Protein AF-A0AAU4EHF4-F1 (afdb_monomer_lite)

pLDDT: mean 73.02, std 19.71, range [31.75, 95.62]

Secondary structure (DSSP, 8-state):
-TTS-HHHHHHHHHHH-TTS-HHHHHHHH-TT-S-PPPHHHHHHHHHHHHTSTHHHHHHHHHHHHHHHHHHHT-------TT----TTSS------------TT-----------S-----S---SPPGGG--SHHHHHHHHHHHHHHT---HHHHHHHHHHH-GGG---HHHHHHHHHH------HHHHHHHHHHHHHHHHTS-TTSHHHHHHHHHHHHHHHHHHS--TT-----SSPPPHHHHHHHHHHHHHHHHHHHHTT----HHHHHHHHHHHHHHH-

Radius of gyration: 26.37 Å; chains: 1; bounding box: 75×40×63 Å

Sequence (283 aa):
MAALPVDEHMFQILSTLPEVSPQVIASACDPASPVLMDWSIYRAIAAACTGGEHGADRIRPAYLDAEATRLDGQAPAEPGPYSWPLAATLEQQPAAAGVMMSLADQPTIPRLKLPFPLVKNPATGAPDLARVHSKSDFARYLKSLVVDSGLTLRGIQDNTRALNPGAACCRSTLSDALRLGKIPTSEPIMTTLLMVLFAAIDNVEPDTDSVQHATRVAMRVWRSLRQPPTGAPVLAAGPAPEPILRRALGALAHAEQAAARAGNRDAPGLAHAQRILRDLLVG

Foldseek 3Di:
DQVFPQVVQVVQLCVQVVPDDPVNLVLCNDPPRPDQDDLSSVQSSQCSRVVHNVRSVVCVVVSVVVVVVDVVVDDDDDPDPPPDDPPPPPPDDDDDDDDDDDPPDDPDLDDPPDPDDDDPDPDQPQPPLVPQDALLNLLVNLLSLCVLLVADLVRLQVQLCSVPVVQRDDSVQNVCSNPVSNHDPDLSVLLSSQLSSLCSNVVHHSPDPVNNVSSVSSSVSVVCNPDDPPPPPPVPVDQDPPVVLVVVLVVLVVVVVVCVVVVNPPCPVSVVVNVVSVVSVVD

Structure (mmCIF, N/CA/C/O backbone):
data_AF-A0AAU4EHF4-F1
#
_entry.id   AF-A0AAU4EHF4-F1
#
loop_
_atom_site.group_PDB
_atom_site.id
_atom_site.type_symbol
_atom_site.label_atom_id
_atom_site.label_alt_id
_atom_site.label_comp_id
_atom_site.label_asym_id
_atom_site.label_entity_id
_atom_site.label_seq_id
_atom_site.pdbx_PDB_ins_code
_atom_site.Cartn_x
_atom_site.Cartn_y
_atom_site.Cartn_z
_atom_site.occupancy
_atom_site.B_iso_or_equiv
_atom_site.auth_seq_id
_atom_site.auth_comp_id
_atom_site.auth_asym_id
_atom_site.auth_atom_id
_atom_site.pdbx_PDB_model_num
ATOM 1 N N . MET A 1 1 ? -5.066 -6.722 -27.715 1.00 77.69 1 MET A N 1
ATOM 2 C CA . MET A 1 1 ? -6.081 -5.851 -27.080 1.00 77.69 1 MET A CA 1
ATOM 3 C C . MET A 1 1 ? -7.503 -6.379 -27.243 1.00 77.69 1 MET A C 1
ATOM 5 O O . MET A 1 1 ? -8.169 -6.502 -26.231 1.00 77.69 1 MET A O 1
ATOM 9 N N . ALA A 1 2 ? -7.939 -6.787 -28.442 1.00 73.25 2 ALA A N 1
ATOM 10 C CA . ALA A 1 2 ? -9.318 -7.228 -28.733 1.00 73.25 2 ALA A CA 1
ATOM 11 C C . ALA A 1 2 ? -9.925 -8.344 -27.844 1.00 73.25 2 ALA A C 1
ATOM 13 O O . ALA A 1 2 ? -11.136 -8.506 -27.819 1.00 73.25 2 ALA A O 1
ATOM 14 N N . ALA A 1 3 ? -9.109 -9.124 -27.129 1.00 79.44 3 ALA A N 1
ATOM 15 C CA . ALA A 1 3 ? -9.578 -10.183 -26.229 1.00 79.44 3 ALA A CA 1
ATOM 16 C C . ALA A 1 3 ? -9.843 -9.708 -24.784 1.00 79.44 3 ALA A C 1
ATOM 18 O O . ALA A 1 3 ? -10.216 -10.519 -23.939 1.00 79.44 3 ALA A O 1
ATOM 19 N N . LEU A 1 4 ? -9.584 -8.435 -24.470 1.00 82.69 4 LEU A N 1
ATOM 20 C CA . LEU A 1 4 ? -9.797 -7.882 -23.133 1.00 82.69 4 LEU A CA 1
ATOM 21 C C . LEU A 1 4 ? -11.258 -7.423 -22.961 1.00 82.69 4 LEU A C 1
ATOM 23 O O . LEU A 1 4 ? -11.803 -6.824 -23.889 1.00 82.69 4 LEU A O 1
ATOM 27 N N . PRO A 1 5 ? -11.883 -7.637 -21.787 1.00 85.44 5 PRO A N 1
ATOM 28 C CA . PRO A 1 5 ? -13.245 -7.181 -21.490 1.00 85.44 5 PRO A CA 1
ATOM 29 C C . PRO A 1 5 ? -13.284 -5.670 -21.183 1.00 85.44 5 PRO A C 1
ATOM 31 O O . PRO A 1 5 ? -13.604 -5.238 -20.078 1.00 85.44 5 PRO A O 1
ATOM 34 N N . VAL A 1 6 ? -12.919 -4.843 -22.163 1.00 84.69 6 VAL A N 1
ATOM 35 C CA . VAL A 1 6 ? -12.727 -3.390 -21.997 1.00 84.69 6 VAL A CA 1
ATOM 36 C C . VAL A 1 6 ? -14.013 -2.687 -21.553 1.00 84.69 6 VAL A C 1
ATOM 38 O O . VAL A 1 6 ? -13.961 -1.830 -20.673 1.00 84.69 6 VAL A O 1
ATOM 41 N N . ASP A 1 7 ? -15.167 -3.084 -22.095 1.00 86.25 7 ASP A N 1
ATOM 42 C CA . ASP A 1 7 ? -16.463 -2.480 -21.759 1.00 86.25 7 ASP A CA 1
ATOM 43 C C . ASP A 1 7 ? -16.860 -2.723 -20.295 1.00 86.25 7 ASP A C 1
ATOM 4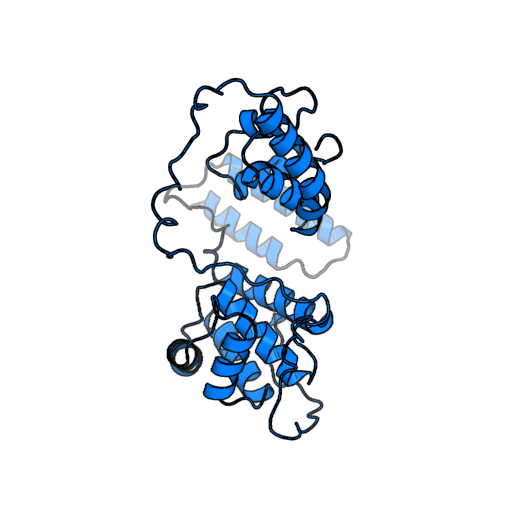5 O O . ASP A 1 7 ? -17.354 -1.817 -19.622 1.00 86.25 7 ASP A O 1
ATOM 49 N N . GLU A 1 8 ? -16.574 -3.916 -19.765 1.00 86.75 8 GLU A N 1
ATOM 50 C CA . GLU A 1 8 ? -16.859 -4.283 -18.369 1.00 86.75 8 GLU A CA 1
ATOM 51 C C . GLU A 1 8 ? -15.970 -3.513 -17.379 1.00 86.75 8 GLU A C 1
ATOM 53 O O . GLU A 1 8 ? -16.358 -3.270 -16.234 1.00 86.75 8 GLU A O 1
ATOM 58 N N . HIS A 1 9 ? -14.792 -3.076 -17.834 1.00 85.69 9 HIS A N 1
ATOM 59 C CA . HIS A 1 9 ? -13.788 -2.385 -17.025 1.00 85.69 9 HIS A CA 1
ATOM 60 C C . HIS A 1 9 ? -13.634 -0.895 -17.366 1.00 85.69 9 HIS A C 1
ATOM 62 O O . HIS A 1 9 ? -12.770 -0.227 -16.794 1.00 85.69 9 HIS A O 1
ATOM 68 N N . MET A 1 10 ? -14.493 -0.334 -18.224 1.00 85.94 10 MET A N 1
ATOM 69 C CA . MET A 1 10 ? -14.377 1.044 -18.722 1.00 85.94 10 MET A CA 1
ATOM 70 C C . MET A 1 10 ? -14.261 2.079 -17.593 1.00 85.94 10 MET A C 1
ATOM 72 O O . MET A 1 10 ? -13.434 2.987 -17.648 1.00 85.94 10 MET A O 1
ATOM 76 N N . PHE A 1 11 ? -15.032 1.908 -16.516 1.00 82.31 11 PHE A N 1
ATOM 77 C CA . PHE A 1 11 ? -14.968 2.784 -15.344 1.00 82.31 11 PHE A CA 1
ATOM 78 C C . PHE A 1 11 ? -13.605 2.731 -14.633 1.00 82.31 11 PHE A C 1
ATOM 80 O O . PHE A 1 11 ? -13.078 3.764 -14.224 1.00 82.31 11 PHE A O 1
ATOM 87 N N . GLN A 1 12 ? -13.008 1.543 -14.505 1.00 83.88 12 GLN A N 1
ATOM 88 C CA . GLN A 1 12 ? -11.679 1.388 -13.907 1.00 83.88 12 GLN A CA 1
ATOM 89 C C . GLN A 1 12 ? -10.599 1.992 -14.806 1.00 83.88 12 GLN A C 1
ATOM 91 O O . GLN A 1 12 ? -9.740 2.716 -14.305 1.00 83.88 12 GLN A O 1
ATOM 96 N N . ILE A 1 13 ? -10.691 1.783 -16.122 1.00 85.50 13 ILE A N 1
ATOM 97 C CA . ILE A 1 13 ? -9.763 2.361 -17.104 1.00 85.50 13 ILE A CA 1
ATOM 98 C C . ILE A 1 13 ? -9.793 3.894 -17.030 1.00 85.50 13 ILE A C 1
ATOM 100 O O . ILE A 1 13 ? -8.748 4.527 -16.866 1.00 85.50 13 ILE A O 1
ATOM 104 N N . LEU A 1 14 ? -10.986 4.497 -17.053 1.00 83.75 14 LEU A N 1
ATOM 105 C CA . LEU A 1 14 ? -11.157 5.949 -16.937 1.00 83.75 14 LEU A CA 1
ATOM 106 C C . LEU A 1 14 ? -10.705 6.487 -15.574 1.00 83.75 14 LEU A C 1
ATOM 108 O O . LEU A 1 14 ? -10.193 7.597 -15.494 1.00 83.75 14 LEU A O 1
ATOM 112 N N . SER A 1 15 ? -10.827 5.704 -14.498 1.00 79.56 15 SER A N 1
ATOM 113 C CA . SER A 1 15 ? -10.308 6.113 -13.185 1.00 79.56 15 SER A CA 1
ATOM 114 C C . SER A 1 15 ? -8.775 6.172 -13.137 1.00 79.56 15 SER A C 1
ATOM 116 O O . SER A 1 15 ? -8.215 6.980 -12.397 1.00 79.56 15 SER A O 1
ATOM 118 N N . THR A 1 16 ? -8.093 5.346 -13.939 1.00 79.75 16 THR A N 1
ATOM 119 C CA . THR A 1 16 ? -6.627 5.360 -14.077 1.00 79.75 16 THR A CA 1
ATOM 120 C C . THR A 1 16 ? -6.127 6.364 -15.113 1.00 79.75 16 THR A C 1
ATOM 122 O O . THR A 1 16 ? -4.986 6.810 -15.021 1.00 79.75 16 THR A O 1
ATOM 125 N N . LEU A 1 17 ? -6.979 6.742 -16.068 1.00 85.69 17 LEU A N 1
ATOM 126 C CA . LEU A 1 17 ? -6.691 7.682 -17.149 1.00 85.69 17 LEU A CA 1
ATOM 127 C C . LEU A 1 17 ? -7.790 8.761 -17.239 1.00 85.69 17 LEU A C 1
ATOM 129 O O . LEU A 1 17 ? -8.511 8.819 -18.236 1.00 85.69 17 LEU A O 1
ATOM 133 N N . PRO A 1 18 ? -7.947 9.626 -16.220 1.00 77.81 18 PRO A N 1
ATOM 134 C CA . PRO A 1 18 ? -9.068 10.571 -16.152 1.00 77.81 18 PRO A CA 1
ATOM 135 C C . PRO A 1 18 ? -9.054 11.634 -17.260 1.00 77.81 18 PRO A C 1
ATOM 137 O O . PRO A 1 18 ? -10.079 12.249 -17.536 1.00 77.81 18 PRO A O 1
ATOM 140 N N . GLU A 1 19 ? -7.902 11.849 -17.895 1.00 83.06 19 GLU A N 1
ATOM 141 C CA . GLU A 1 19 ? -7.711 12.819 -18.978 1.00 83.06 19 GLU A CA 1
ATOM 142 C C . GLU A 1 19 ? -7.902 12.202 -20.374 1.00 83.06 19 GLU A C 1
ATOM 144 O O . GLU A 1 19 ? -7.962 12.924 -21.370 1.00 83.06 19 GLU A O 1
ATOM 149 N N . VAL A 1 20 ? -8.015 10.872 -20.468 1.00 84.62 20 VAL A N 1
ATOM 150 C CA . VAL A 1 20 ? -8.156 10.159 -21.742 1.00 84.62 20 VAL A CA 1
ATOM 151 C C . VAL A 1 20 ? -9.635 9.956 -22.047 1.00 84.62 20 VAL A C 1
ATOM 153 O O . VAL A 1 20 ? -10.395 9.428 -21.236 1.00 84.62 20 VAL A O 1
ATOM 156 N N . SER A 1 21 ? -10.063 10.367 -23.241 1.00 87.19 21 SER A N 1
ATOM 157 C CA . SER A 1 21 ? -11.461 10.217 -23.634 1.00 87.19 21 SER A CA 1
ATOM 158 C C . SER A 1 21 ? -11.816 8.742 -23.903 1.00 87.19 21 SER A C 1
ATOM 160 O O . SER A 1 21 ? -10.975 7.971 -24.379 1.00 87.19 21 SER A O 1
ATOM 162 N N . PRO A 1 22 ? -13.084 8.336 -23.700 1.00 83.19 22 PRO A N 1
ATOM 163 C CA . PRO A 1 22 ? -13.543 6.986 -24.039 1.00 83.19 22 PRO A CA 1
ATOM 164 C C . PRO A 1 22 ? -13.306 6.607 -25.510 1.00 83.19 22 PRO A C 1
ATOM 166 O O . PRO A 1 22 ? -13.087 5.442 -25.823 1.00 83.19 22 PRO A O 1
ATOM 169 N N . GLN A 1 23 ? -13.307 7.591 -26.416 1.00 85.12 23 GLN A N 1
ATOM 170 C CA . GLN A 1 23 ? -13.039 7.382 -27.842 1.00 85.12 23 GLN A CA 1
ATOM 171 C C . GLN A 1 23 ? -11.580 6.989 -28.105 1.00 85.12 23 GLN A C 1
ATOM 173 O O . GLN A 1 23 ? -11.325 6.131 -28.946 1.00 85.12 23 GLN A O 1
ATOM 178 N N . VAL A 1 24 ? -10.627 7.564 -27.362 1.00 85.12 24 VAL A N 1
ATOM 179 C CA . VAL A 1 24 ? -9.207 7.187 -27.454 1.00 85.12 24 VAL A CA 1
ATOM 180 C C . VAL A 1 24 ? -8.992 5.772 -26.914 1.00 85.12 24 VAL A C 1
ATOM 182 O O . VAL A 1 24 ? -8.265 4.994 -27.525 1.00 85.12 24 VAL A O 1
ATOM 185 N N . ILE A 1 25 ? -9.677 5.398 -25.829 1.00 86.19 25 ILE A N 1
ATOM 186 C CA . ILE A 1 25 ? -9.642 4.027 -25.290 1.00 86.19 25 ILE A CA 1
ATOM 187 C C . ILE A 1 25 ? -10.217 3.031 -26.305 1.00 86.19 25 ILE A C 1
ATOM 189 O O . ILE A 1 25 ? -9.595 2.002 -26.567 1.00 86.19 25 ILE A O 1
ATOM 193 N N . ALA A 1 26 ? -11.364 3.347 -26.914 1.00 85.38 26 ALA A N 1
ATOM 194 C CA . ALA A 1 26 ? -11.975 2.514 -27.949 1.00 85.38 26 ALA A CA 1
ATOM 195 C C . ALA A 1 26 ? -11.044 2.342 -29.162 1.00 85.38 26 ALA A C 1
ATOM 197 O O . ALA A 1 26 ? -10.824 1.220 -29.610 1.00 85.38 26 ALA A O 1
ATOM 198 N N . SER A 1 27 ? -10.420 3.429 -29.630 1.00 84.81 27 SER A N 1
ATOM 199 C CA . SER A 1 27 ? -9.439 3.394 -30.722 1.00 84.81 27 SER A CA 1
ATOM 200 C C . SER A 1 27 ? -8.179 2.596 -30.367 1.00 84.81 27 SER A C 1
ATOM 202 O O . SER A 1 27 ? -7.657 1.889 -31.221 1.00 84.81 27 SER A O 1
ATOM 204 N N . ALA A 1 28 ? -7.707 2.645 -29.117 1.00 87.12 28 ALA A N 1
ATOM 205 C CA . ALA A 1 28 ? -6.583 1.825 -28.658 1.00 87.12 28 ALA A CA 1
ATOM 206 C C . ALA A 1 28 ? -6.931 0.324 -28.588 1.00 87.12 28 ALA A C 1
ATOM 208 O O . ALA A 1 28 ? -6.047 -0.530 -28.666 1.00 87.12 28 ALA A O 1
ATOM 209 N N . CYS A 1 29 ? -8.210 -0.019 -28.427 1.00 87.00 29 CYS A N 1
ATOM 210 C CA . CYS A 1 29 ? -8.666 -1.408 -28.347 1.00 87.00 29 CYS A CA 1
ATOM 211 C C . CYS A 1 29 ? -9.040 -2.009 -29.707 1.00 87.00 29 CYS A C 1
ATOM 213 O O . CYS A 1 29 ? -9.112 -3.237 -29.814 1.00 87.00 29 CYS A O 1
ATOM 215 N N . ASP A 1 30 ? -9.234 -1.170 -30.725 1.00 85.25 30 ASP A N 1
ATOM 216 C CA . ASP A 1 30 ? -9.551 -1.576 -32.090 1.00 85.25 30 ASP A CA 1
ATOM 217 C C . ASP A 1 30 ? -8.311 -2.166 -32.798 1.00 85.25 30 ASP A C 1
ATOM 219 O O . ASP A 1 30 ? -7.338 -1.447 -33.042 1.00 85.25 30 ASP A O 1
ATOM 223 N N . PRO A 1 31 ? -8.313 -3.466 -33.159 1.00 78.44 31 PRO A N 1
ATOM 224 C CA . PRO A 1 31 ? -7.204 -4.088 -33.883 1.00 78.44 31 PRO A CA 1
ATOM 225 C C . PRO A 1 31 ? -7.031 -3.551 -35.311 1.00 78.44 31 PRO A C 1
ATOM 227 O O . PRO A 1 31 ? -5.978 -3.779 -35.904 1.00 78.44 31 PRO A O 1
ATOM 230 N N . ALA A 1 32 ? -8.040 -2.873 -35.867 1.00 80.50 32 ALA A N 1
ATOM 231 C CA . ALA A 1 32 ? -7.967 -2.225 -37.173 1.00 80.50 32 ALA A CA 1
ATOM 232 C C . ALA A 1 32 ? -7.481 -0.766 -37.093 1.00 80.50 32 ALA A C 1
ATOM 234 O O . ALA A 1 32 ? -7.306 -0.132 -38.137 1.00 80.50 32 ALA A O 1
ATOM 235 N N . SER A 1 33 ? -7.250 -0.225 -35.889 1.00 80.62 33 SER A N 1
ATOM 236 C CA . SER A 1 33 ? -6.760 1.144 -35.727 1.00 80.62 33 SER A CA 1
ATOM 237 C C . SER A 1 33 ? -5.374 1.298 -36.368 1.00 80.62 33 SER A C 1
ATOM 239 O O . SER A 1 33 ? -4.442 0.588 -35.985 1.00 80.62 33 SER A O 1
ATOM 241 N N . PRO A 1 34 ? -5.191 2.249 -37.304 1.00 74.12 34 PRO A N 1
ATOM 242 C CA . PRO A 1 34 ? -3.885 2.519 -37.902 1.00 74.12 34 PRO A CA 1
ATOM 243 C C . PRO A 1 34 ? -2.970 3.329 -36.970 1.00 74.12 34 PRO A C 1
ATOM 245 O O . PRO A 1 34 ? -1.796 3.529 -37.275 1.00 74.12 34 PRO A O 1
ATOM 248 N N . VAL A 1 35 ? -3.505 3.834 -35.854 1.00 80.81 35 VAL A N 1
ATOM 249 C CA . VAL A 1 35 ? -2.788 4.697 -34.914 1.00 80.81 35 VAL A CA 1
ATOM 250 C C . VAL A 1 35 ? -2.339 3.876 -33.714 1.00 80.81 35 VAL A C 1
ATOM 252 O O . VAL A 1 35 ? -3.164 3.401 -32.930 1.00 80.81 35 VAL A O 1
ATOM 255 N N . LEU A 1 36 ? -1.020 3.753 -33.558 1.00 84.19 36 LEU A N 1
ATOM 256 C CA . LEU A 1 36 ? -0.407 3.236 -32.340 1.00 84.19 36 LEU A CA 1
ATOM 257 C C . LEU A 1 36 ? -0.379 4.351 -31.289 1.00 84.19 36 LEU A C 1
ATOM 259 O O . LEU A 1 36 ? 0.233 5.397 -31.503 1.00 84.19 36 LEU A O 1
ATOM 263 N N . MET A 1 37 ? -1.068 4.128 -30.174 1.00 88.31 37 MET A N 1
ATOM 264 C CA . MET A 1 37 ? -1.133 5.081 -29.062 1.00 88.31 37 MET A CA 1
ATOM 265 C C . MET A 1 37 ? 0.094 4.963 -28.143 1.00 88.31 37 MET A C 1
ATOM 267 O O . MET A 1 37 ? 0.907 4.055 -28.286 1.00 88.31 37 MET A O 1
ATOM 271 N N . ASP A 1 38 ? 0.220 5.863 -27.168 1.00 88.69 38 ASP A N 1
ATOM 272 C CA . ASP A 1 38 ? 1.276 5.767 -26.158 1.00 88.69 38 ASP A CA 1
ATOM 273 C C . ASP A 1 38 ? 1.134 4.490 -25.308 1.00 88.69 38 ASP A C 1
ATOM 275 O O . ASP A 1 38 ? 0.029 4.094 -24.916 1.00 88.69 38 ASP A O 1
ATOM 279 N N . TRP A 1 39 ? 2.266 3.859 -24.982 1.00 87.56 39 TRP A N 1
ATOM 280 C CA . TRP A 1 39 ? 2.323 2.643 -24.167 1.00 87.56 39 TRP A CA 1
ATOM 281 C C . TRP A 1 39 ? 1.556 2.750 -22.843 1.00 87.56 39 TRP A C 1
ATOM 283 O O . TRP A 1 39 ? 0.935 1.778 -22.402 1.00 87.56 39 TRP A O 1
ATOM 293 N N . SER A 1 40 ? 1.564 3.922 -22.203 1.00 86.44 40 SER A N 1
ATOM 294 C CA . SER A 1 40 ? 0.857 4.156 -20.940 1.00 86.44 40 SER A CA 1
ATOM 295 C C . SER A 1 40 ? -0.645 3.877 -21.042 1.00 86.44 40 SER A C 1
ATOM 297 O O . SER A 1 40 ? -1.230 3.354 -20.089 1.00 86.44 40 SER A O 1
ATOM 299 N N . ILE A 1 41 ? -1.249 4.125 -22.209 1.00 88.75 41 ILE A N 1
ATOM 300 C CA . ILE A 1 41 ? -2.668 3.873 -22.470 1.00 88.75 41 ILE A CA 1
ATOM 301 C C . ILE A 1 41 ? -2.928 2.365 -22.524 1.00 88.75 41 ILE A C 1
ATOM 303 O O . ILE A 1 41 ? -3.799 1.858 -21.813 1.00 88.75 41 ILE A O 1
ATOM 307 N N . TYR A 1 42 ? -2.125 1.620 -23.288 1.00 89.12 42 TYR A N 1
ATOM 308 C CA . TYR A 1 42 ? -2.237 0.159 -23.377 1.00 89.12 42 TYR A CA 1
ATOM 309 C C . TYR A 1 42 ? -1.988 -0.527 -22.032 1.00 89.12 42 TYR A C 1
ATOM 311 O O . TYR A 1 42 ? -2.726 -1.442 -21.656 1.00 89.12 42 TYR A O 1
ATOM 319 N N . ARG A 1 43 ? -0.989 -0.055 -21.278 1.00 88.69 43 ARG A N 1
ATOM 320 C CA . ARG A 1 43 ? -0.667 -0.557 -19.939 1.00 88.69 43 ARG A CA 1
ATOM 321 C C . ARG A 1 43 ? -1.831 -0.366 -18.972 1.00 88.69 43 ARG A C 1
ATOM 323 O O . ARG A 1 43 ? -2.186 -1.314 -18.278 1.00 88.69 43 ARG A O 1
ATOM 330 N N . ALA A 1 44 ? -2.434 0.822 -18.933 1.00 84.75 44 ALA A N 1
ATOM 331 C CA . ALA A 1 44 ? -3.556 1.099 -18.040 1.00 84.75 44 ALA A CA 1
ATOM 332 C C . ALA A 1 44 ? -4.800 0.270 -18.402 1.00 84.75 44 ALA A C 1
ATOM 334 O O . ALA A 1 44 ? -5.423 -0.311 -17.513 1.00 84.75 44 ALA A O 1
ATOM 335 N N . ILE A 1 45 ? -5.113 0.135 -19.699 1.00 89.31 45 ILE A N 1
ATOM 336 C CA . ILE A 1 45 ? -6.222 -0.710 -20.169 1.00 89.31 45 ILE A CA 1
ATOM 337 C C . ILE A 1 45 ? -5.996 -2.169 -19.757 1.00 89.31 45 ILE A C 1
ATOM 339 O O . ILE A 1 45 ? -6.886 -2.798 -19.182 1.00 89.31 45 ILE A O 1
ATOM 343 N N . ALA A 1 46 ? -4.799 -2.704 -20.005 1.00 87.44 46 ALA A N 1
ATOM 344 C CA . ALA A 1 46 ? -4.468 -4.081 -19.661 1.00 87.44 46 ALA A CA 1
ATOM 345 C C . ALA A 1 46 ? -4.493 -4.317 -18.149 1.00 87.44 46 ALA A C 1
ATOM 347 O O . ALA A 1 46 ? -5.116 -5.274 -17.696 1.00 87.44 46 ALA A O 1
ATOM 348 N N . ALA A 1 47 ? -3.893 -3.417 -17.366 1.00 84.94 47 ALA A N 1
ATOM 349 C CA . ALA A 1 47 ? -3.870 -3.521 -15.913 1.00 84.94 47 ALA A CA 1
ATOM 350 C C . ALA A 1 47 ? -5.280 -3.495 -15.302 1.00 84.94 47 ALA A C 1
ATOM 352 O O . ALA A 1 47 ? -5.557 -4.269 -14.383 1.00 84.94 47 ALA A O 1
ATOM 353 N N . ALA A 1 48 ? -6.179 -2.660 -15.834 1.00 85.12 48 ALA A N 1
ATOM 354 C CA . ALA A 1 48 ? -7.573 -2.609 -15.403 1.00 85.12 48 ALA A CA 1
ATOM 355 C C . ALA A 1 48 ? -8.340 -3.893 -15.768 1.00 85.12 48 ALA A C 1
ATOM 357 O O . ALA A 1 48 ? -9.056 -4.433 -14.929 1.00 85.12 48 ALA A O 1
ATOM 358 N N . CYS A 1 49 ? -8.149 -4.418 -16.983 1.00 83.50 49 CYS A N 1
ATOM 359 C CA . CYS A 1 49 ? -8.879 -5.592 -17.476 1.00 83.50 49 CYS A CA 1
ATOM 360 C C . CYS A 1 49 ? -8.394 -6.926 -16.887 1.00 83.50 49 CYS A C 1
ATOM 362 O O . CYS A 1 49 ? -9.154 -7.890 -16.846 1.00 83.50 49 CYS A O 1
ATOM 364 N N . THR A 1 50 ? -7.133 -7.025 -16.456 1.00 82.25 50 THR A N 1
ATOM 365 C CA . THR A 1 50 ? -6.564 -8.276 -15.912 1.00 82.25 50 THR A CA 1
ATOM 366 C C . THR A 1 50 ? -6.331 -8.238 -14.405 1.00 82.25 50 THR A C 1
ATOM 368 O O . THR A 1 50 ? -5.788 -9.190 -13.847 1.00 82.25 50 THR A O 1
ATOM 371 N N . GLY A 1 51 ? -6.692 -7.140 -13.735 1.00 69.44 51 GLY A N 1
ATOM 372 C CA . GLY A 1 51 ? -6.516 -6.986 -12.291 1.00 69.44 51 GLY A CA 1
ATOM 373 C C . GLY A 1 51 ? -5.060 -6.806 -11.840 1.00 69.44 51 GLY A C 1
ATOM 374 O O . GLY A 1 51 ? -4.720 -7.199 -10.723 1.00 69.44 51 GLY A O 1
ATOM 375 N N . GLY A 1 52 ? -4.194 -6.226 -12.681 1.00 73.75 52 GLY A N 1
ATOM 376 C CA . GLY A 1 52 ? -2.809 -5.894 -12.323 1.00 73.75 52 GLY A CA 1
ATOM 377 C C . GLY A 1 52 ? -1.819 -5.863 -13.493 1.00 73.75 52 GLY A C 1
ATOM 378 O O . GLY A 1 52 ? -2.150 -6.224 -14.618 1.00 73.75 52 GLY A O 1
ATOM 379 N N . GLU A 1 53 ? -0.572 -5.478 -13.201 1.00 76.50 53 GLU A N 1
ATOM 380 C CA . GLU A 1 53 ? 0.526 -5.267 -14.175 1.00 76.50 53 GLU A CA 1
ATOM 381 C C . GLU A 1 53 ? 0.851 -6.496 -15.046 1.00 76.50 53 GLU A C 1
ATOM 383 O O . GLU A 1 53 ? 1.312 -6.354 -16.173 1.00 76.50 53 GLU A O 1
ATOM 388 N N . HIS A 1 54 ? 0.518 -7.703 -14.578 1.00 72.69 54 HIS A N 1
ATOM 389 C CA . HIS A 1 54 ? 0.755 -8.953 -15.303 1.00 72.69 54 HIS A CA 1
ATOM 390 C C . HIS A 1 54 ? 0.080 -8.987 -16.686 1.00 72.69 54 HIS A C 1
ATOM 392 O O . HIS A 1 54 ? 0.591 -9.625 -17.606 1.00 72.69 54 HIS A O 1
ATOM 398 N N . GLY A 1 55 ? -1.061 -8.310 -16.867 1.00 73.44 55 GLY A N 1
ATOM 399 C CA . GLY A 1 55 ? -1.690 -8.191 -18.186 1.00 73.44 55 GLY A CA 1
ATOM 400 C C . GLY A 1 55 ? -0.938 -7.259 -19.125 1.00 73.44 55 GLY A C 1
ATOM 401 O O . GLY A 1 55 ? -0.869 -7.535 -20.323 1.00 73.44 55 GLY A O 1
ATOM 402 N N . ALA A 1 56 ? -0.339 -6.193 -18.588 1.00 80.62 56 ALA A N 1
ATOM 403 C CA . ALA A 1 56 ? 0.470 -5.259 -19.360 1.00 80.62 56 ALA A CA 1
ATOM 404 C C . ALA A 1 56 ? 1.767 -5.924 -19.842 1.00 80.62 56 ALA A C 1
ATOM 406 O O . ALA A 1 56 ? 2.115 -5.810 -21.017 1.00 80.62 56 ALA A O 1
ATOM 407 N N . ASP A 1 57 ? 2.428 -6.709 -18.988 1.00 81.75 57 ASP A N 1
ATOM 408 C CA . ASP A 1 57 ? 3.650 -7.432 -19.363 1.00 81.75 57 ASP A CA 1
ATOM 409 C C . ASP A 1 57 ? 3.422 -8.426 -20.510 1.00 81.75 57 ASP A C 1
ATOM 411 O O . ASP A 1 57 ? 4.288 -8.596 -21.368 1.00 81.75 57 ASP A O 1
ATOM 415 N N . ARG A 1 58 ? 2.231 -9.035 -20.588 1.00 80.31 58 ARG A N 1
ATOM 416 C CA . ARG A 1 58 ? 1.880 -9.968 -21.673 1.00 80.31 58 ARG A CA 1
ATOM 417 C C . ARG A 1 58 ? 1.716 -9.300 -23.035 1.00 80.31 58 ARG A C 1
ATOM 419 O O . ARG A 1 58 ? 1.946 -9.960 -24.045 1.00 80.31 58 ARG A O 1
ATOM 426 N N . ILE A 1 59 ? 1.294 -8.037 -23.082 1.00 83.56 59 ILE A N 1
ATOM 427 C CA . ILE A 1 59 ? 1.071 -7.313 -24.347 1.00 83.56 59 ILE A CA 1
ATOM 428 C C . ILE A 1 59 ? 2.262 -6.429 -24.744 1.00 83.56 59 ILE A C 1
ATOM 430 O O . ILE A 1 59 ? 2.329 -5.974 -25.884 1.00 83.56 59 ILE A O 1
ATOM 434 N N . ARG A 1 60 ? 3.217 -6.216 -23.830 1.00 87.00 60 ARG A N 1
ATOM 435 C CA . ARG A 1 60 ? 4.393 -5.364 -24.037 1.00 87.00 60 ARG A CA 1
ATOM 436 C C . ARG A 1 60 ? 5.283 -5.788 -25.213 1.00 87.00 60 ARG A C 1
ATOM 438 O O . ARG A 1 60 ? 5.656 -4.899 -25.972 1.00 87.00 60 ARG A O 1
ATOM 445 N N . PRO A 1 61 ? 5.606 -7.081 -25.426 1.00 85.81 61 PRO A N 1
ATOM 446 C CA . PRO A 1 61 ? 6.417 -7.484 -26.577 1.00 85.81 61 PRO A CA 1
ATOM 447 C C . PRO A 1 61 ? 5.753 -7.113 -27.908 1.00 85.81 61 PRO A C 1
ATOM 449 O O . PRO A 1 61 ? 6.383 -6.507 -28.762 1.00 85.81 61 PRO A O 1
ATOM 452 N N . ALA A 1 62 ? 4.444 -7.365 -28.033 1.00 83.12 62 ALA A N 1
ATOM 453 C CA . ALA A 1 62 ? 3.685 -7.040 -29.239 1.00 83.12 62 ALA A CA 1
ATOM 454 C C . ALA A 1 62 ? 3.599 -5.525 -29.502 1.00 83.12 62 ALA A C 1
ATOM 456 O O . ALA A 1 62 ? 3.590 -5.103 -30.654 1.00 83.12 62 ALA A O 1
ATOM 457 N N . TYR A 1 63 ? 3.548 -4.706 -28.445 1.00 86.50 63 TYR A N 1
ATOM 458 C CA . TYR A 1 63 ? 3.625 -3.251 -28.578 1.00 86.50 63 TYR A CA 1
ATOM 459 C C . TYR A 1 63 ? 4.991 -2.803 -29.114 1.00 86.50 63 TYR A C 1
ATOM 461 O O . TYR A 1 63 ? 5.042 -2.007 -30.046 1.00 86.50 63 TYR A O 1
ATOM 469 N N . LEU A 1 64 ? 6.087 -3.334 -28.560 1.00 85.75 64 LEU A N 1
ATOM 470 C CA . LEU A 1 64 ? 7.444 -2.980 -28.990 1.00 85.75 64 LEU A CA 1
ATOM 471 C C . LEU A 1 64 ? 7.712 -3.399 -30.440 1.00 85.75 64 LEU A C 1
ATOM 473 O O . LEU A 1 64 ? 8.311 -2.631 -31.186 1.00 85.75 64 LEU A O 1
ATOM 477 N N . ASP A 1 65 ? 7.215 -4.563 -30.863 1.00 81.38 65 ASP A N 1
ATOM 478 C CA . ASP A 1 65 ? 7.315 -5.015 -32.256 1.00 81.38 65 ASP A CA 1
ATOM 479 C C . ASP A 1 65 ? 6.529 -4.093 -33.211 1.00 81.38 65 ASP A C 1
ATOM 481 O O . ASP A 1 65 ? 7.015 -3.737 -34.289 1.00 81.38 65 ASP A O 1
ATOM 485 N N . ALA A 1 66 ? 5.329 -3.651 -32.813 1.00 81.94 66 ALA A N 1
ATOM 486 C CA . ALA A 1 66 ? 4.531 -2.696 -33.586 1.00 81.94 66 ALA A CA 1
ATOM 487 C C . ALA A 1 66 ? 5.187 -1.304 -33.649 1.00 81.94 66 ALA A C 1
ATOM 489 O O . ALA A 1 66 ? 5.161 -0.648 -34.692 1.00 81.94 66 ALA A O 1
ATOM 490 N N . GLU A 1 67 ? 5.810 -0.861 -32.556 1.00 83.62 67 GLU A N 1
ATOM 491 C CA . GLU A 1 67 ? 6.547 0.401 -32.489 1.00 83.62 67 GLU A CA 1
ATOM 492 C C . GLU A 1 67 ? 7.825 0.365 -33.337 1.00 83.62 67 GLU A C 1
ATOM 494 O O . GLU A 1 67 ? 8.085 1.314 -34.076 1.00 83.62 67 GLU A O 1
ATOM 499 N N . ALA A 1 68 ? 8.575 -0.739 -33.308 1.00 79.75 68 ALA A N 1
ATOM 500 C CA . ALA A 1 68 ? 9.732 -0.954 -34.175 1.00 79.75 68 ALA A CA 1
ATOM 501 C C . ALA A 1 68 ? 9.324 -0.951 -35.656 1.00 79.75 68 ALA A C 1
ATOM 503 O O . ALA A 1 68 ? 9.919 -0.242 -36.460 1.00 79.75 68 ALA A O 1
ATOM 504 N N . THR A 1 69 ? 8.223 -1.627 -36.000 1.00 80.19 69 THR A N 1
ATOM 505 C CA . THR A 1 69 ? 7.674 -1.628 -37.368 1.00 80.19 69 THR A CA 1
ATOM 506 C C . THR A 1 69 ? 7.239 -0.224 -37.817 1.00 80.19 69 THR A C 1
ATOM 508 O O . THR A 1 69 ? 7.444 0.155 -38.971 1.00 80.19 69 THR A O 1
ATOM 511 N N . ARG A 1 70 ? 6.678 0.587 -36.905 1.00 76.62 70 ARG A N 1
ATOM 512 C CA . ARG A 1 70 ? 6.338 2.001 -37.158 1.00 76.62 70 ARG A CA 1
ATOM 513 C C . ARG A 1 70 ? 7.581 2.851 -37.436 1.00 76.62 70 ARG A C 1
ATOM 515 O O . ARG A 1 70 ? 7.514 3.774 -38.245 1.00 76.62 70 ARG A O 1
ATOM 522 N N . LEU A 1 71 ? 8.687 2.568 -36.749 1.00 74.81 71 LEU A N 1
ATOM 523 C CA . LEU A 1 71 ? 9.951 3.290 -36.896 1.00 74.81 71 LEU A CA 1
ATOM 524 C C . LEU A 1 71 ? 10.707 2.875 -38.170 1.00 74.81 71 LEU A C 1
ATOM 526 O O . LEU A 1 71 ? 11.224 3.750 -38.862 1.00 74.81 71 LEU A O 1
ATOM 530 N N . ASP A 1 72 ? 10.696 1.587 -38.520 1.00 73.75 72 ASP A N 1
ATOM 531 C CA . ASP A 1 72 ? 11.383 1.037 -39.699 1.00 73.75 72 ASP A CA 1
ATOM 532 C C . ASP A 1 72 ? 10.648 1.325 -41.028 1.00 73.75 72 ASP A C 1
ATOM 534 O O . ASP A 1 72 ? 11.273 1.379 -42.087 1.00 73.75 72 ASP A O 1
ATOM 538 N N . GLY A 1 73 ? 9.326 1.545 -40.999 1.00 60.84 73 GLY A N 1
ATOM 539 C CA . GLY A 1 73 ? 8.487 1.830 -42.181 1.00 60.84 73 GLY A CA 1
ATOM 540 C C . GLY A 1 73 ? 8.338 3.312 -42.580 1.00 60.84 73 GLY A C 1
ATOM 541 O O . GLY A 1 73 ? 7.515 3.631 -43.432 1.00 60.84 73 GLY A O 1
ATOM 542 N N . GLN A 1 74 ? 9.084 4.206 -41.931 1.00 60.38 74 GLN A N 1
ATOM 543 C CA . GLN A 1 74 ? 9.158 5.672 -42.051 1.00 60.38 74 GLN A CA 1
ATOM 544 C C . GLN A 1 74 ? 8.209 6.424 -43.026 1.00 60.38 74 GLN A C 1
ATOM 546 O O . GLN A 1 74 ? 8.445 6.529 -44.228 1.00 60.38 74 GLN A O 1
ATOM 551 N N . ALA A 1 75 ? 7.241 7.140 -42.441 1.00 40.59 75 ALA A N 1
ATOM 552 C CA . ALA A 1 75 ? 6.756 8.450 -42.892 1.00 40.59 75 ALA A CA 1
ATOM 553 C C . ALA A 1 75 ? 6.567 9.335 -41.637 1.00 40.59 75 ALA A C 1
ATOM 555 O O . ALA A 1 75 ? 6.169 8.804 -40.596 1.00 40.59 75 ALA A O 1
ATOM 556 N N . PRO A 1 76 ? 6.890 10.644 -41.664 1.00 39.22 76 PRO A N 1
ATOM 557 C CA . PRO A 1 76 ? 6.795 11.499 -40.483 1.00 39.22 76 PRO A CA 1
ATOM 558 C C . PRO A 1 76 ? 5.330 11.599 -40.056 1.00 39.22 76 PRO A C 1
ATOM 560 O O . PRO A 1 76 ? 4.512 12.185 -40.760 1.00 39.22 76 PRO A O 1
ATOM 563 N N . ALA A 1 77 ? 4.989 11.004 -38.915 1.00 44.31 77 ALA A N 1
ATOM 564 C CA . ALA A 1 77 ? 3.690 11.231 -38.310 1.00 44.31 77 ALA A CA 1
ATOM 565 C C . ALA A 1 77 ? 3.631 12.701 -37.884 1.00 44.31 77 ALA A C 1
ATOM 567 O O . ALA A 1 77 ? 4.459 13.147 -37.084 1.00 44.31 77 ALA A O 1
ATOM 568 N N . GLU A 1 78 ? 2.668 13.448 -38.429 1.00 41.84 78 GLU A N 1
ATOM 569 C CA . GLU A 1 78 ? 2.246 14.701 -37.815 1.00 41.84 78 GLU A CA 1
ATOM 570 C C . GLU A 1 78 ? 2.006 14.444 -36.320 1.00 41.84 78 GLU A C 1
ATOM 572 O O . GLU A 1 78 ? 1.440 13.401 -35.965 1.00 41.84 78 GLU A O 1
ATOM 577 N N . PRO A 1 79 ? 2.456 15.344 -35.431 1.00 39.28 79 PRO A N 1
ATOM 578 C CA . PRO A 1 79 ? 2.163 15.220 -34.017 1.00 39.28 79 PRO A CA 1
ATOM 579 C C . PRO A 1 79 ? 0.644 15.188 -33.855 1.00 39.28 79 PRO A C 1
ATOM 581 O O . PRO A 1 79 ? -0.042 16.187 -34.068 1.00 39.28 79 PRO A O 1
ATOM 584 N N . GLY A 1 80 ? 0.110 14.018 -33.501 1.00 47.59 80 GLY A N 1
ATOM 585 C CA . GLY A 1 80 ? -1.271 13.917 -33.061 1.00 47.59 80 GLY A CA 1
ATOM 586 C C . GLY A 1 80 ? -1.498 14.896 -31.902 1.00 47.59 80 GLY A C 1
ATOM 587 O O . GLY A 1 80 ? -0.550 15.210 -31.177 1.00 47.59 80 GLY A O 1
ATOM 588 N N . PRO A 1 81 ? -2.736 15.365 -31.676 1.00 43.00 81 PRO A N 1
ATOM 589 C CA . PRO A 1 81 ? -3.060 16.445 -30.731 1.00 43.00 81 PRO A CA 1
ATOM 590 C C . PRO A 1 81 ? -2.719 16.164 -29.250 1.00 43.00 81 PRO A C 1
ATOM 592 O O . PRO A 1 81 ? -3.046 16.967 -28.381 1.00 43.00 81 PRO A O 1
ATOM 595 N N . TYR A 1 82 ? -2.045 15.049 -28.958 1.00 45.31 82 TYR A N 1
ATOM 596 C CA . TYR A 1 82 ? -1.662 14.580 -27.631 1.00 45.31 82 TYR A CA 1
ATOM 597 C C . TYR A 1 82 ? -0.158 14.275 -27.497 1.00 45.31 82 TYR A C 1
ATOM 599 O O . TYR A 1 82 ? 0.241 13.541 -26.596 1.00 45.31 82 TYR A O 1
ATOM 607 N N . SER A 1 83 ? 0.705 14.839 -28.352 1.00 41.00 83 SER A N 1
ATOM 608 C CA . SER A 1 83 ? 2.155 14.823 -28.111 1.00 41.00 83 SER A CA 1
ATOM 609 C C . SER A 1 83 ? 2.525 15.856 -27.035 1.00 41.00 83 SER A C 1
ATOM 611 O O . SER A 1 83 ? 2.785 17.021 -27.340 1.00 41.00 83 SER A O 1
ATOM 613 N N . TRP A 1 84 ? 2.520 15.458 -25.761 1.00 39.38 84 TRP A N 1
ATOM 614 C CA . TRP A 1 84 ? 3.008 16.303 -24.664 1.00 39.38 84 TRP A CA 1
ATOM 615 C C . TRP A 1 84 ? 4.546 16.236 -24.566 1.00 39.38 84 TRP A C 1
ATOM 617 O O . TRP A 1 84 ? 5.119 15.158 -24.744 1.00 39.38 84 TRP A O 1
ATOM 627 N N . PRO A 1 85 ? 5.257 17.340 -24.270 1.00 38.66 85 PRO A N 1
ATOM 628 C CA . PRO A 1 85 ? 6.713 17.339 -24.239 1.00 38.66 85 PRO A CA 1
ATOM 629 C C . PRO A 1 85 ? 7.223 16.774 -22.907 1.00 38.66 85 PRO A C 1
ATOM 631 O O . PRO A 1 85 ? 7.221 17.460 -21.888 1.00 38.66 85 PRO A O 1
ATOM 634 N N . LEU A 1 86 ? 7.713 15.532 -22.917 1.00 39.53 86 LEU A N 1
ATOM 635 C CA . LEU A 1 86 ? 8.486 14.953 -21.804 1.00 39.53 86 LEU A CA 1
ATOM 636 C C . LEU A 1 86 ? 9.993 14.864 -22.109 1.00 39.53 86 LEU A C 1
ATOM 638 O O . LEU A 1 86 ? 10.752 14.243 -21.372 1.00 39.53 86 LEU A O 1
ATOM 642 N N . ALA A 1 87 ? 10.441 15.521 -23.184 1.00 34.38 87 ALA A N 1
ATOM 643 C CA . ALA A 1 87 ? 11.823 15.481 -23.660 1.00 34.38 87 ALA A CA 1
ATOM 644 C C . ALA A 1 87 ? 12.802 16.409 -22.906 1.00 34.38 87 ALA A C 1
ATOM 646 O O . ALA A 1 87 ? 13.980 16.432 -23.236 1.00 34.38 87 ALA A O 1
ATOM 647 N N . ALA A 1 88 ? 12.377 17.169 -21.891 1.00 34.88 88 ALA A N 1
ATOM 648 C CA . ALA A 1 88 ? 13.226 18.222 -21.316 1.00 34.88 88 ALA A CA 1
ATOM 649 C C . ALA A 1 88 ? 14.062 17.835 -20.077 1.00 34.88 88 ALA A C 1
ATOM 651 O O . ALA A 1 88 ? 14.722 18.708 -19.520 1.00 34.88 88 ALA A O 1
ATOM 652 N N . THR A 1 89 ? 14.083 16.573 -19.625 1.00 36.44 89 THR A N 1
ATOM 653 C CA . THR A 1 89 ? 14.782 16.240 -18.358 1.00 36.44 89 THR A CA 1
ATOM 654 C C . THR A 1 89 ? 15.711 15.026 -18.400 1.00 36.44 89 THR A C 1
ATOM 656 O O . THR A 1 89 ? 16.174 14.591 -17.348 1.00 36.44 89 THR A O 1
ATOM 659 N N . LEU A 1 90 ? 16.023 14.487 -19.583 1.00 35.59 90 LEU A N 1
ATOM 660 C CA . LEU A 1 90 ? 16.941 13.342 -19.726 1.00 35.59 90 LEU A CA 1
ATOM 661 C C . LEU A 1 90 ? 18.249 13.644 -20.474 1.00 35.59 90 LEU A C 1
ATOM 663 O O . LEU A 1 90 ? 19.119 12.779 -20.532 1.00 35.59 90 LEU A O 1
ATOM 667 N N . GLU A 1 91 ? 18.464 14.870 -20.952 1.00 38.97 91 GLU A N 1
ATOM 668 C CA . GLU A 1 91 ? 19.775 15.300 -21.451 1.00 38.97 91 GLU A CA 1
ATOM 669 C C . GLU A 1 91 ? 20.586 15.976 -20.344 1.00 38.97 91 GLU A C 1
ATOM 671 O O . GLU A 1 91 ? 20.615 17.197 -20.238 1.00 38.97 91 GLU A O 1
ATOM 676 N N . GLN A 1 92 ? 21.240 15.173 -19.501 1.00 36.69 92 GLN A N 1
ATOM 677 C CA . GLN A 1 92 ? 22.515 15.524 -18.857 1.00 36.69 92 GLN A CA 1
ATOM 678 C C . GLN A 1 92 ? 23.096 14.302 -18.126 1.00 36.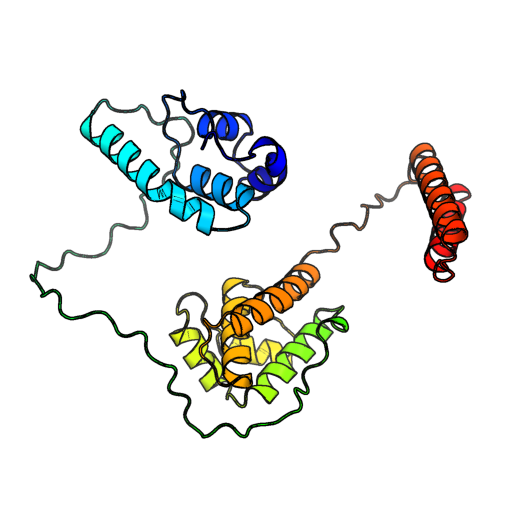69 92 GLN A C 1
ATOM 680 O O . GLN A 1 92 ? 23.201 14.259 -16.903 1.00 36.69 92 GLN A O 1
ATOM 685 N N . GLN A 1 93 ? 23.523 13.294 -18.886 1.00 32.06 93 GLN A N 1
ATOM 686 C CA . GLN A 1 93 ? 24.580 12.387 -18.432 1.00 32.06 93 GLN A CA 1
ATOM 687 C C . GLN A 1 93 ? 25.584 12.179 -19.572 1.00 32.06 93 GLN A C 1
ATOM 689 O O . GLN A 1 93 ? 25.175 11.850 -20.685 1.00 32.06 93 GLN A O 1
ATOM 694 N N . PRO A 1 94 ? 26.887 12.423 -19.341 1.00 37.34 94 PRO A N 1
ATOM 695 C CA . PRO A 1 94 ? 27.888 12.325 -20.388 1.00 37.34 94 PRO A CA 1
ATOM 696 C C . PRO A 1 94 ? 28.188 10.863 -20.725 1.00 37.34 94 PRO A C 1
ATOM 698 O O . PRO A 1 94 ? 28.216 9.989 -19.858 1.00 37.34 94 PRO A O 1
ATOM 701 N N . ALA A 1 95 ? 28.455 10.641 -22.010 1.00 42.53 95 ALA A N 1
ATOM 702 C CA . ALA A 1 95 ? 28.917 9.388 -22.577 1.00 42.53 95 ALA A CA 1
ATOM 703 C C . ALA A 1 95 ? 30.171 8.872 -21.852 1.00 42.53 95 ALA A C 1
ATOM 705 O O . ALA A 1 95 ? 31.206 9.540 -21.826 1.00 42.53 95 ALA A O 1
ATOM 706 N N . ALA A 1 96 ? 30.088 7.655 -21.317 1.00 34.56 96 ALA A N 1
ATOM 707 C CA . ALA A 1 96 ? 31.255 6.860 -20.974 1.00 34.56 96 ALA A CA 1
ATOM 708 C C . ALA A 1 96 ? 31.372 5.721 -21.987 1.00 34.56 96 ALA A C 1
ATOM 710 O O . ALA A 1 96 ? 30.430 4.970 -22.233 1.00 34.56 96 ALA A O 1
ATOM 711 N N . ALA A 1 97 ? 32.544 5.684 -22.607 1.00 36.16 97 ALA A N 1
ATOM 712 C CA . ALA A 1 97 ? 32.960 4.782 -23.657 1.00 36.16 97 ALA A CA 1
ATOM 713 C C . ALA A 1 97 ? 32.821 3.301 -23.279 1.00 36.16 97 ALA A C 1
ATOM 715 O O . ALA A 1 97 ? 32.815 2.918 -22.110 1.00 36.16 97 ALA A O 1
ATOM 716 N N . GLY A 1 98 ? 32.718 2.482 -24.324 1.00 42.78 98 GLY A N 1
ATOM 717 C CA . GLY A 1 98 ? 32.396 1.071 -24.243 1.00 42.78 98 GLY A CA 1
ATOM 718 C C . GLY A 1 98 ? 33.403 0.224 -23.478 1.00 42.78 98 GLY A C 1
ATOM 719 O O . GLY A 1 98 ? 34.608 0.457 -23.505 1.00 42.78 98 GLY A O 1
ATOM 720 N N . VAL A 1 99 ? 32.870 -0.834 -22.875 1.00 34.78 99 VAL A N 1
ATOM 721 C CA . VAL A 1 99 ? 33.609 -2.028 -22.477 1.00 34.78 99 VAL A CA 1
ATOM 722 C C . VAL A 1 99 ? 32.672 -3.212 -22.712 1.00 34.78 99 VAL A C 1
ATOM 724 O O . VAL A 1 99 ? 31.587 -3.284 -22.141 1.00 34.78 99 VAL A O 1
ATOM 727 N N . MET A 1 100 ? 33.079 -4.132 -23.587 1.00 45.50 100 MET A N 1
ATOM 728 C CA . MET A 1 100 ? 32.488 -5.466 -23.664 1.00 45.50 100 MET A CA 1
ATOM 729 C C . MET A 1 100 ? 32.714 -6.172 -22.319 1.00 45.50 100 MET A C 1
ATOM 731 O O . MET A 1 100 ? 33.866 -6.400 -21.953 1.00 45.50 100 MET A O 1
ATOM 735 N N . MET A 1 101 ? 31.654 -6.547 -21.594 1.00 35.69 101 MET A N 1
ATOM 736 C CA . MET A 1 101 ? 31.771 -7.460 -20.451 1.00 35.69 101 MET A CA 1
ATOM 737 C C . MET A 1 101 ? 30.819 -8.655 -20.559 1.00 35.69 101 MET A C 1
ATOM 739 O O . MET A 1 101 ? 29.602 -8.535 -20.620 1.00 35.69 101 MET A O 1
ATOM 743 N N . SER A 1 102 ? 31.495 -9.802 -20.614 1.00 37.94 102 SER A N 1
ATOM 744 C CA . SER A 1 102 ? 31.158 -11.186 -20.289 1.00 37.94 102 SER A CA 1
ATOM 745 C C . SER A 1 102 ? 29.809 -11.491 -19.613 1.00 37.94 102 SER A C 1
ATOM 747 O O . SER A 1 102 ? 29.451 -10.919 -18.589 1.00 37.94 102 SER A O 1
ATOM 749 N N . LEU A 1 103 ? 29.150 -12.535 -20.126 1.00 39.38 103 LEU A N 1
ATOM 750 C CA . LEU A 1 103 ? 27.896 -13.173 -19.684 1.00 39.38 103 LEU A CA 1
ATOM 751 C C . LEU A 1 103 ? 27.960 -13.895 -18.310 1.00 39.38 103 LEU A C 1
ATOM 753 O O . LEU A 1 103 ? 27.209 -14.842 -18.084 1.00 39.38 103 LEU A O 1
ATOM 757 N N . ALA A 1 104 ? 28.838 -13.487 -17.388 1.00 37.94 104 ALA A N 1
ATOM 758 C CA . ALA A 1 104 ? 29.069 -14.200 -16.120 1.00 37.94 104 ALA A CA 1
ATOM 759 C C . ALA A 1 104 ? 28.639 -13.458 -14.838 1.00 37.94 104 ALA A C 1
ATOM 761 O O . ALA A 1 104 ? 28.672 -14.069 -13.775 1.00 37.94 104 ALA A O 1
ATOM 762 N N . ASP A 1 105 ? 28.183 -12.205 -14.911 1.00 36.53 105 ASP A N 1
ATOM 763 C CA . ASP A 1 105 ? 27.719 -11.457 -13.733 1.00 36.53 105 ASP A CA 1
ATOM 764 C C . ASP A 1 105 ? 26.205 -11.218 -13.794 1.00 36.53 105 ASP A C 1
ATOM 766 O O . ASP A 1 105 ? 25.720 -10.220 -14.326 1.00 36.53 105 ASP A O 1
ATOM 770 N N . GLN A 1 106 ? 25.434 -12.141 -13.214 1.00 34.00 106 GLN A N 1
ATOM 771 C CA . GLN A 1 106 ? 24.102 -11.789 -12.724 1.00 34.00 106 GLN A CA 1
ATOM 772 C C . GLN A 1 106 ? 24.262 -11.028 -11.399 1.00 34.00 106 GLN A C 1
ATOM 774 O O . GLN A 1 106 ? 24.925 -11.540 -10.490 1.00 34.00 106 GLN A O 1
ATOM 779 N N . PRO A 1 107 ? 23.648 -9.841 -11.228 1.00 34.00 107 PRO A N 1
ATOM 780 C CA . PRO A 1 107 ? 23.638 -9.175 -9.937 1.00 34.00 107 PRO A CA 1
ATOM 781 C C . PRO A 1 107 ? 22.846 -10.042 -8.958 1.00 34.00 107 PRO A C 1
ATOM 783 O O . PRO A 1 107 ? 21.631 -10.202 -9.056 1.00 34.00 107 PRO A O 1
ATOM 786 N N . THR A 1 108 ? 23.566 -10.633 -8.010 1.00 36.56 108 THR A N 1
ATOM 787 C CA . THR A 1 108 ? 22.973 -11.371 -6.900 1.00 36.56 108 THR A CA 1
ATOM 788 C C . THR A 1 108 ? 22.167 -10.375 -6.069 1.00 36.56 108 THR A C 1
ATOM 790 O O . THR A 1 108 ? 22.742 -9.438 -5.513 1.00 36.56 108 THR A O 1
ATOM 793 N N . ILE A 1 109 ? 20.843 -10.547 -5.996 1.00 38.22 109 ILE A N 1
ATOM 794 C CA . ILE A 1 109 ? 19.980 -9.756 -5.107 1.00 38.22 109 ILE A CA 1
ATOM 795 C C . ILE A 1 109 ? 20.571 -9.863 -3.690 1.00 38.22 109 ILE A C 1
ATOM 797 O O . ILE A 1 109 ? 20.791 -10.983 -3.213 1.00 38.22 109 ILE A O 1
ATOM 801 N N . PRO A 1 110 ? 20.891 -8.747 -3.009 1.00 37.19 110 PRO A N 1
ATOM 802 C CA . PRO A 1 110 ? 21.499 -8.811 -1.691 1.00 37.19 110 PRO A CA 1
ATOM 803 C C . PRO A 1 110 ? 20.497 -9.420 -0.709 1.00 37.19 110 PRO A C 1
ATOM 805 O O . PRO A 1 110 ? 19.540 -8.771 -0.291 1.00 37.19 110 PRO A O 1
ATOM 808 N N . ARG A 1 111 ? 20.735 -10.682 -0.329 1.00 42.59 111 ARG A N 1
ATOM 809 C CA . ARG A 1 111 ? 20.053 -11.335 0.793 1.00 42.59 111 ARG A CA 1
ATOM 810 C C . ARG A 1 111 ? 20.121 -10.417 2.007 1.00 42.59 111 ARG A C 1
ATOM 812 O O . ARG A 1 111 ? 21.212 -9.977 2.381 1.00 42.59 111 ARG A O 1
ATOM 819 N N . LEU A 1 112 ? 18.963 -10.150 2.610 1.00 44.88 112 LEU A N 1
ATOM 820 C CA . LEU A 1 112 ? 18.834 -9.385 3.846 1.00 44.88 112 LEU A CA 1
ATOM 821 C C . LEU A 1 112 ? 19.742 -10.010 4.909 1.00 44.88 112 LEU A C 1
ATOM 823 O O . LEU A 1 112 ? 19.417 -11.028 5.518 1.00 44.88 112 LEU A O 1
ATOM 827 N N . LYS A 1 113 ? 20.917 -9.412 5.121 1.00 35.94 113 LYS A N 1
ATOM 828 C CA . LYS A 1 113 ? 21.774 -9.728 6.260 1.00 35.94 113 LYS A CA 1
ATOM 829 C C . LYS A 1 113 ? 21.103 -9.129 7.485 1.00 35.94 113 LYS A C 1
ATOM 831 O O . LYS A 1 113 ? 21.425 -8.012 7.875 1.00 35.94 113 LYS A O 1
ATOM 836 N N . LEU A 1 114 ? 20.151 -9.852 8.064 1.00 40.03 114 LEU A N 1
ATOM 837 C CA . LEU A 1 114 ? 19.659 -9.555 9.400 1.00 40.03 114 LEU A CA 1
ATOM 838 C C . LEU A 1 114 ? 20.799 -9.885 10.377 1.00 40.03 114 LEU A C 1
ATOM 840 O O . LEU A 1 114 ? 21.187 -11.051 10.488 1.00 40.03 114 LEU A O 1
ATOM 844 N N . PRO A 1 115 ? 21.412 -8.892 11.046 1.00 31.75 115 PRO A N 1
ATOM 845 C CA . PRO A 1 115 ? 22.236 -9.196 12.196 1.00 31.75 115 PRO A CA 1
ATOM 846 C C . PRO A 1 115 ? 21.272 -9.617 13.314 1.00 31.75 115 PRO A C 1
ATOM 848 O O . PRO A 1 115 ? 20.204 -9.031 13.446 1.00 31.75 115 PRO A O 1
ATOM 851 N N . PHE A 1 116 ? 21.677 -10.588 14.126 1.00 35.69 116 PHE A N 1
ATOM 852 C CA . PHE A 1 116 ? 20.981 -11.139 15.299 1.00 35.69 116 PHE A CA 1
ATOM 853 C C . PHE A 1 116 ? 20.064 -12.354 15.043 1.00 35.69 116 PHE A C 1
ATOM 855 O O . PHE A 1 116 ? 19.231 -12.338 14.140 1.00 35.69 116 PHE A O 1
ATOM 862 N N . PRO A 1 117 ? 20.189 -13.420 15.863 1.00 35.25 117 PRO A N 1
ATOM 863 C CA . PRO A 1 117 ? 19.248 -14.531 15.845 1.00 35.25 117 PRO A CA 1
ATOM 864 C C . PRO A 1 117 ? 17.905 -14.045 16.405 1.00 35.25 117 PRO A C 1
ATOM 866 O O . PRO A 1 117 ? 17.798 -13.749 17.596 1.00 35.25 117 PRO A O 1
ATOM 869 N N . LEU A 1 118 ? 16.887 -13.930 15.547 1.00 37.69 118 LEU A N 1
ATOM 870 C CA . LEU A 1 118 ? 15.536 -13.577 15.975 1.00 37.69 118 LEU A CA 1
ATOM 871 C C . LEU A 1 118 ? 14.944 -14.704 16.832 1.00 37.69 118 LEU A C 1
ATOM 873 O O . LEU A 1 118 ? 14.838 -15.861 16.421 1.00 37.69 118 LEU A O 1
ATOM 877 N N . VAL A 1 119 ? 14.545 -14.331 18.045 1.00 35.41 119 VAL A N 1
ATOM 878 C CA . VAL A 1 119 ? 13.745 -15.142 18.959 1.00 35.41 119 VAL A CA 1
ATOM 879 C C . VAL A 1 119 ? 12.408 -15.442 18.280 1.00 35.41 119 VAL A C 1
ATOM 881 O O . VAL A 1 119 ? 11.646 -14.526 17.987 1.00 35.41 119 VAL A O 1
ATOM 884 N N . LYS A 1 120 ? 12.105 -16.725 18.047 1.00 34.59 120 LYS A N 1
ATOM 885 C CA . LYS A 1 120 ? 10.758 -17.175 17.667 1.00 34.59 120 LYS A CA 1
ATOM 886 C C . LYS A 1 120 ? 9.796 -16.791 18.789 1.00 34.59 120 LYS A C 1
ATOM 888 O O . LYS A 1 120 ? 9.806 -17.443 19.830 1.00 34.59 120 LYS A O 1
ATOM 893 N N . ASN A 1 121 ? 8.985 -15.755 18.594 1.00 33.47 121 ASN A N 1
ATOM 894 C CA . ASN A 1 121 ? 7.933 -15.405 19.541 1.00 33.47 121 ASN A CA 1
ATOM 895 C C . ASN A 1 121 ? 6.568 -15.828 18.960 1.00 33.47 121 ASN A C 1
ATOM 897 O O . ASN A 1 121 ? 6.135 -15.251 17.966 1.00 33.47 121 ASN A O 1
ATOM 901 N N . PRO A 1 122 ? 5.888 -16.846 19.524 1.00 36.34 122 PRO A N 1
ATOM 902 C CA . PRO A 1 122 ? 4.663 -17.431 18.967 1.00 36.34 122 PRO A CA 1
ATOM 903 C C . PRO A 1 122 ? 3.374 -16.658 19.320 1.00 36.34 122 PRO A C 1
ATOM 905 O O . PRO A 1 122 ? 2.309 -17.255 19.451 1.00 36.34 122 PRO A O 1
ATOM 908 N N . ALA A 1 123 ? 3.435 -15.337 19.479 1.00 40.16 123 ALA A N 1
ATOM 909 C CA . ALA A 1 123 ? 2.258 -14.510 19.739 1.00 40.16 123 ALA A CA 1
ATOM 910 C C . ALA A 1 123 ? 2.464 -13.119 19.134 1.00 40.16 123 ALA A C 1
ATOM 912 O O . ALA A 1 123 ? 3.036 -12.237 19.769 1.00 40.16 123 ALA A O 1
ATOM 913 N N . THR A 1 124 ? 2.025 -12.927 17.891 1.00 46.47 124 THR A N 1
ATOM 914 C CA . THR A 1 124 ? 1.974 -11.609 17.246 1.00 46.47 124 THR A CA 1
ATOM 915 C C . THR A 1 124 ? 1.056 -10.701 18.066 1.00 46.47 124 THR A C 1
ATOM 917 O O . THR A 1 124 ? -0.165 -10.851 18.032 1.00 46.47 124 THR A O 1
ATOM 920 N N . GLY A 1 125 ? 1.644 -9.794 18.850 1.00 43.16 125 GLY A N 1
ATOM 921 C CA . GLY A 1 125 ? 0.937 -8.806 19.668 1.00 43.16 125 GLY A CA 1
ATOM 922 C C . GLY A 1 125 ? 0.335 -7.664 18.845 1.00 43.16 125 GLY A C 1
ATOM 923 O O . GLY A 1 125 ? -0.330 -6.788 19.406 1.00 43.16 125 GLY A O 1
ATOM 924 N N . ALA A 1 126 ? 0.549 -7.662 17.526 1.00 54.44 126 ALA A N 1
ATOM 925 C CA . ALA A 1 126 ? -0.113 -6.756 16.608 1.00 54.44 126 ALA A CA 1
ATOM 926 C C . ALA A 1 126 ? -1.648 -6.864 16.742 1.00 54.44 126 ALA A C 1
ATOM 928 O O . ALA A 1 126 ? -2.205 -7.959 16.635 1.00 54.44 126 ALA A O 1
ATOM 929 N N . PRO A 1 127 ? -2.357 -5.743 16.983 1.00 58.62 127 PRO A N 1
ATOM 930 C CA . PRO A 1 127 ? -3.805 -5.748 17.030 1.00 58.62 127 PRO A CA 1
ATOM 931 C C . PRO A 1 127 ? -4.340 -6.213 15.677 1.00 58.62 127 PRO A C 1
ATOM 933 O O . PRO A 1 127 ? -3.822 -5.831 14.630 1.00 58.62 127 PRO A O 1
ATOM 936 N N . ASP A 1 128 ? -5.383 -7.036 15.718 1.00 75.44 128 ASP A N 1
ATOM 937 C CA . ASP A 1 128 ? -6.076 -7.513 14.527 1.00 75.44 128 ASP A CA 1
ATOM 938 C C . ASP A 1 128 ? -6.427 -6.330 13.607 1.00 75.44 128 ASP A C 1
ATOM 940 O O . ASP A 1 128 ? -7.039 -5.352 14.052 1.00 75.44 128 ASP A O 1
ATOM 944 N N . LEU A 1 129 ? -6.038 -6.419 12.329 1.00 81.31 129 LEU A N 1
ATOM 945 C CA . LEU A 1 129 ? -6.356 -5.423 11.300 1.00 81.31 129 LEU A CA 1
ATOM 946 C C . LEU A 1 129 ? -7.868 -5.157 11.225 1.00 81.31 129 LEU A C 1
ATOM 948 O O . LEU A 1 129 ? -8.267 -4.045 10.879 1.00 81.31 129 LEU A O 1
ATOM 952 N N . ALA A 1 130 ? -8.707 -6.125 11.616 1.00 76.12 130 ALA A N 1
ATOM 953 C CA . ALA A 1 130 ? -10.156 -5.958 11.705 1.00 76.12 130 ALA A CA 1
ATOM 954 C C . ALA A 1 130 ? -10.601 -4.875 12.708 1.00 76.12 130 ALA A C 1
ATOM 956 O O . ALA A 1 130 ? -11.690 -4.325 12.565 1.00 76.12 130 ALA A O 1
ATOM 957 N N . ARG A 1 131 ? -9.771 -4.543 13.705 1.00 77.88 131 ARG A N 1
ATOM 958 C CA . ARG A 1 131 ? -10.058 -3.526 14.736 1.00 77.88 131 ARG A CA 1
ATOM 959 C C . ARG A 1 131 ? -9.582 -2.124 14.350 1.00 77.88 131 ARG A C 1
ATOM 961 O O . ARG A 1 131 ? -9.707 -1.187 15.139 1.00 77.88 131 ARG A O 1
ATOM 968 N N . VAL A 1 132 ? -8.981 -1.971 13.172 1.00 86.81 132 VAL A N 1
ATOM 969 C CA . VAL A 1 132 ? -8.379 -0.713 12.731 1.00 86.81 132 VAL A CA 1
ATOM 970 C C . VAL A 1 132 ? -9.410 0.114 11.959 1.00 86.81 132 VAL A C 1
ATOM 972 O O . VAL A 1 132 ? -9.618 -0.081 10.764 1.00 86.81 132 VAL A O 1
ATOM 975 N N . HIS A 1 133 ? -10.051 1.063 12.649 1.00 85.69 133 HIS A N 1
ATOM 976 C CA . HIS A 1 133 ? -11.111 1.912 12.075 1.00 85.69 133 HIS A CA 1
ATOM 977 C C . HIS A 1 133 ? -10.712 3.381 11.915 1.00 85.69 133 HIS A C 1
ATOM 979 O O . HIS A 1 133 ? -11.426 4.157 11.283 1.00 85.69 133 HIS A O 1
ATOM 985 N N . SER A 1 134 ? -9.571 3.783 12.474 1.00 89.56 134 SER A N 1
ATOM 986 C CA . SER A 1 134 ? -9.086 5.158 12.411 1.00 89.56 134 SER A CA 1
ATOM 987 C C . SER A 1 134 ? -7.600 5.231 12.067 1.00 89.56 134 SER A C 1
ATOM 989 O O . SER A 1 134 ? -6.843 4.271 12.231 1.00 89.56 134 SER A O 1
ATOM 991 N N . LYS A 1 135 ? -7.149 6.417 11.637 1.00 87.50 135 LYS A N 1
ATOM 992 C CA . LYS A 1 135 ? -5.717 6.710 11.453 1.00 87.50 135 LYS A CA 1
ATOM 993 C C . LYS A 1 135 ? -4.933 6.488 12.751 1.00 87.50 135 LYS A C 1
ATOM 995 O O . LYS A 1 135 ? -3.836 5.949 12.717 1.00 87.50 135 LYS A O 1
ATOM 1000 N N . SER A 1 136 ? -5.503 6.837 13.901 1.00 87.88 136 SER A N 1
ATOM 1001 C CA . SER A 1 136 ? -4.862 6.613 15.200 1.00 87.88 136 SER A CA 1
ATOM 1002 C C . SER A 1 136 ? -4.697 5.123 15.516 1.00 87.88 136 SER A C 1
ATOM 1004 O O . SER A 1 136 ? -3.657 4.719 16.036 1.00 87.88 136 SER A O 1
ATOM 1006 N N . ASP A 1 137 ? -5.680 4.294 15.157 1.00 88.75 137 ASP A N 1
ATOM 1007 C CA . ASP A 1 137 ? -5.592 2.840 15.340 1.00 88.75 137 ASP A CA 1
ATOM 1008 C C . ASP A 1 137 ? -4.559 2.223 14.406 1.00 88.75 137 ASP A C 1
ATOM 1010 O O . ASP A 1 137 ? -3.763 1.390 14.837 1.00 88.75 137 ASP A O 1
ATOM 1014 N N . PHE A 1 138 ? -4.491 2.699 13.161 1.00 90.44 138 PHE A N 1
ATOM 1015 C CA . PHE A 1 138 ? -3.477 2.248 12.213 1.00 90.44 138 PHE A CA 1
ATOM 1016 C C . PHE A 1 138 ? -2.065 2.657 12.648 1.00 90.44 138 PHE A C 1
ATOM 1018 O O . PHE A 1 138 ? -1.127 1.878 12.515 1.00 90.44 138 PHE A O 1
ATOM 1025 N N . ALA A 1 139 ? -1.890 3.846 13.231 1.00 90.00 139 ALA A N 1
ATOM 1026 C CA . ALA A 1 139 ? -0.605 4.252 13.798 1.00 90.00 139 ALA A CA 1
ATOM 1027 C C . ALA A 1 139 ? -0.201 3.355 14.982 1.00 90.00 139 ALA A C 1
ATOM 1029 O O . ALA A 1 139 ? 0.970 2.993 15.117 1.00 90.00 139 ALA A O 1
ATOM 1030 N N . ARG A 1 140 ? -1.168 2.949 15.818 1.00 88.25 140 ARG A N 1
ATOM 1031 C CA . ARG A 1 140 ? -0.943 2.005 16.925 1.00 88.25 140 ARG A CA 1
ATOM 1032 C C . ARG A 1 140 ? -0.569 0.610 16.409 1.00 88.25 140 ARG A C 1
ATOM 1034 O O . ARG A 1 140 ? 0.355 0.010 16.948 1.00 88.25 140 ARG A O 1
ATOM 1041 N N . TYR A 1 141 ? -1.224 0.153 15.343 1.00 90.44 141 TYR A N 1
ATOM 1042 C CA . TYR A 1 141 ? -0.893 -1.081 14.628 1.00 90.44 141 TYR A CA 1
ATOM 1043 C C . TYR A 1 141 ? 0.515 -1.041 14.011 1.00 90.44 141 TYR A C 1
ATOM 1045 O O . TYR A 1 141 ? 1.312 -1.958 14.190 1.00 90.44 141 TYR A O 1
ATOM 1053 N N . LEU A 1 142 ? 0.888 0.057 13.350 1.00 91.56 142 LEU A N 1
ATOM 1054 C CA . LEU A 1 142 ? 2.238 0.212 12.805 1.00 91.56 142 LEU A CA 1
ATOM 1055 C C . LEU A 1 142 ? 3.296 0.198 13.919 1.00 91.56 142 LEU A C 1
ATOM 1057 O O . LEU A 1 142 ? 4.359 -0.398 13.767 1.00 91.56 142 LEU A O 1
ATOM 1061 N N . LYS A 1 143 ? 2.992 0.818 15.065 1.00 89.94 143 LYS A N 1
ATOM 1062 C CA . LYS A 1 143 ? 3.867 0.792 16.238 1.00 89.94 143 LYS A CA 1
ATOM 1063 C C . LYS A 1 143 ? 4.065 -0.622 16.783 1.00 89.94 143 LYS A C 1
ATOM 1065 O O . LYS A 1 143 ? 5.199 -0.951 17.122 1.00 89.94 143 LYS A O 1
ATOM 1070 N N . SER A 1 144 ? 3.019 -1.446 16.859 1.00 90.00 144 SER A N 1
ATOM 1071 C CA . SER A 1 144 ? 3.184 -2.845 17.274 1.00 90.00 144 SER A CA 1
ATOM 1072 C C . SER A 1 144 ? 4.003 -3.640 16.264 1.00 90.00 144 SER A C 1
ATOM 1074 O O . SER A 1 144 ? 4.897 -4.351 16.689 1.00 90.00 144 SER A O 1
ATOM 1076 N N . LEU A 1 145 ? 3.812 -3.442 14.952 1.00 90.81 145 LEU A N 1
ATOM 1077 C CA . LEU A 1 145 ? 4.648 -4.109 13.943 1.00 90.81 145 LEU A CA 1
ATOM 1078 C C . LEU A 1 145 ? 6.132 -3.749 14.083 1.00 90.81 145 LEU A C 1
ATOM 1080 O O . LEU A 1 145 ? 6.995 -4.613 13.969 1.00 90.81 145 LEU A O 1
ATOM 1084 N N . VAL A 1 146 ? 6.447 -2.481 14.362 1.00 90.94 146 VAL A N 1
ATOM 1085 C CA . VAL A 1 146 ? 7.832 -2.055 14.616 1.00 90.94 146 VAL A CA 1
ATOM 1086 C C . VAL A 1 146 ? 8.410 -2.759 15.846 1.00 90.94 146 VAL A C 1
ATOM 1088 O O . VAL A 1 146 ? 9.544 -3.227 15.789 1.00 90.94 146 VAL A O 1
ATOM 1091 N N . VAL A 1 147 ? 7.642 -2.864 16.933 1.00 88.75 147 VAL A N 1
ATOM 1092 C CA . VAL A 1 147 ? 8.074 -3.575 18.149 1.00 88.75 147 VAL A CA 1
ATOM 1093 C C . VAL A 1 147 ? 8.266 -5.068 17.874 1.00 88.75 147 VAL A C 1
ATOM 1095 O O . VAL A 1 147 ? 9.321 -5.606 18.203 1.00 88.75 147 VAL A O 1
ATOM 1098 N N . ASP A 1 148 ? 7.296 -5.705 17.219 1.00 87.31 148 ASP A N 1
ATOM 1099 C CA . ASP A 1 148 ? 7.296 -7.140 16.921 1.00 87.31 148 ASP A CA 1
ATOM 1100 C C . ASP A 1 148 ? 8.417 -7.519 15.941 1.00 87.31 148 ASP A C 1
ATOM 1102 O O . ASP A 1 148 ? 9.014 -8.584 16.071 1.00 87.31 148 ASP A O 1
ATOM 1106 N N . SER A 1 149 ? 8.773 -6.628 15.007 1.00 89.19 149 SER A N 1
ATOM 1107 C CA . SER A 1 149 ? 9.880 -6.853 14.065 1.00 89.19 149 SER A CA 1
ATOM 1108 C C . SER A 1 149 ? 11.258 -6.938 14.731 1.00 89.19 149 SER A C 1
ATOM 1110 O O . SER A 1 149 ? 12.215 -7.393 14.108 1.00 89.19 149 SER A O 1
ATOM 1112 N N . GLY A 1 150 ? 11.404 -6.424 15.960 1.00 89.12 150 GLY A N 1
ATOM 1113 C CA . GLY A 1 150 ? 12.693 -6.319 16.651 1.00 89.12 150 GLY A CA 1
ATOM 1114 C C . GLY A 1 150 ? 13.708 -5.376 15.984 1.00 89.12 150 GLY A C 1
ATOM 1115 O O . GLY A 1 150 ? 14.836 -5.241 16.464 1.00 89.12 150 GLY A O 1
ATOM 1116 N N . LEU A 1 151 ? 13.340 -4.702 14.889 1.00 88.38 151 LEU A N 1
ATOM 1117 C CA . LEU A 1 151 ? 14.243 -3.832 14.149 1.00 88.38 151 LEU A CA 1
ATOM 1118 C C . LEU A 1 151 ? 14.398 -2.472 14.836 1.00 88.38 151 LEU A C 1
ATOM 1120 O O . LEU A 1 151 ? 13.442 -1.828 15.269 1.00 88.38 151 LEU A O 1
ATOM 1124 N N . THR A 1 152 ? 15.630 -1.964 14.856 1.00 91.56 152 THR A N 1
ATOM 1125 C CA . THR A 1 152 ? 15.872 -0.563 15.225 1.00 91.56 152 THR A CA 1
ATOM 1126 C C . THR A 1 152 ? 15.365 0.373 14.125 1.00 91.56 152 THR A C 1
ATOM 1128 O O . THR A 1 152 ? 15.325 -0.001 12.956 1.00 91.56 152 THR A O 1
ATOM 1131 N N . LEU A 1 153 ? 15.071 1.638 14.450 1.00 90.81 153 LEU A N 1
ATOM 1132 C CA . LEU A 1 153 ? 14.684 2.637 13.436 1.00 90.81 153 LEU A CA 1
ATOM 1133 C C . LEU A 1 153 ? 15.708 2.773 12.302 1.00 90.81 153 LEU A C 1
ATOM 1135 O O . LEU A 1 153 ? 15.334 2.986 11.152 1.00 90.81 153 LEU A O 1
ATOM 1139 N N . ARG A 1 154 ? 16.999 2.650 12.633 1.00 89.88 154 ARG A N 1
ATOM 1140 C CA . ARG A 1 154 ? 18.080 2.637 11.643 1.00 89.88 154 ARG A CA 1
ATOM 1141 C C . ARG A 1 154 ? 18.015 1.373 10.788 1.00 89.88 154 ARG A C 1
ATOM 1143 O O . ARG A 1 154 ? 18.070 1.482 9.574 1.00 89.88 154 ARG A O 1
ATOM 1150 N N . GLY A 1 155 ? 17.803 0.214 11.411 1.00 92.19 155 GLY A N 1
ATOM 1151 C CA . GLY A 1 155 ? 17.589 -1.046 10.703 1.00 92.19 155 GLY A CA 1
ATOM 1152 C C . GLY A 1 155 ? 16.417 -0.973 9.724 1.00 92.19 155 GLY A C 1
ATOM 1153 O O . GLY A 1 155 ? 16.565 -1.373 8.578 1.00 92.19 155 GLY A O 1
ATOM 1154 N N . ILE A 1 156 ? 15.277 -0.401 10.115 1.00 93.06 156 ILE A N 1
ATOM 1155 C CA . ILE A 1 156 ? 14.124 -0.233 9.213 1.00 93.06 156 ILE A CA 1
ATOM 1156 C C . ILE A 1 156 ? 14.482 0.683 8.032 1.00 93.06 156 ILE A C 1
ATOM 1158 O O . ILE A 1 156 ? 14.180 0.360 6.884 1.00 93.06 156 ILE A O 1
ATOM 1162 N N . GLN A 1 157 ? 15.151 1.811 8.285 1.00 93.62 157 GLN A N 1
ATOM 1163 C CA . GLN A 1 157 ? 15.592 2.717 7.221 1.00 93.62 157 GLN A CA 1
ATOM 1164 C C . GLN A 1 157 ? 16.554 2.025 6.243 1.00 93.62 157 GLN A C 1
ATOM 1166 O O . GLN A 1 157 ? 16.388 2.145 5.030 1.00 93.62 157 GLN A O 1
ATOM 1171 N N . ASP A 1 158 ? 17.540 1.292 6.759 1.00 92.56 158 ASP A N 1
ATOM 1172 C CA . ASP A 1 158 ? 18.543 0.610 5.940 1.00 92.56 158 ASP A CA 1
ATOM 1173 C C . ASP A 1 158 ? 17.897 -0.505 5.099 1.00 92.56 158 ASP A C 1
ATOM 1175 O O . ASP A 1 158 ? 18.153 -0.593 3.899 1.00 92.56 158 ASP A O 1
ATOM 1179 N N . ASN A 1 159 ? 16.981 -1.289 5.682 1.00 91.38 159 ASN A N 1
ATOM 1180 C CA . ASN A 1 159 ? 16.254 -2.343 4.969 1.00 91.38 159 ASN A CA 1
ATOM 1181 C C . ASN A 1 159 ? 15.273 -1.785 3.926 1.00 91.38 159 ASN A C 1
ATOM 1183 O O . ASN A 1 159 ? 15.210 -2.296 2.812 1.00 91.38 159 ASN A O 1
ATOM 1187 N N . THR A 1 160 ? 14.540 -0.709 4.235 1.00 94.38 160 THR A N 1
ATOM 1188 C CA . THR A 1 160 ? 13.649 -0.071 3.244 1.00 94.38 160 THR A CA 1
ATOM 1189 C C . THR A 1 160 ? 14.436 0.556 2.097 1.00 94.38 160 THR A C 1
ATOM 1191 O O . THR A 1 160 ? 14.012 0.455 0.950 1.00 94.38 160 THR A O 1
ATOM 1194 N N . ARG A 1 161 ? 15.611 1.139 2.371 1.00 94.31 161 ARG A N 1
ATOM 1195 C CA . ARG A 1 161 ? 16.523 1.640 1.333 1.00 94.31 161 ARG A CA 1
ATOM 1196 C C . ARG A 1 161 ? 17.097 0.517 0.472 1.00 94.31 161 ARG A C 1
ATOM 1198 O O . ARG A 1 161 ? 17.219 0.713 -0.731 1.00 94.31 161 ARG A O 1
ATOM 1205 N N . ALA A 1 162 ? 17.457 -0.617 1.071 1.00 91.25 162 ALA A N 1
ATOM 1206 C CA . ALA A 1 162 ? 17.959 -1.776 0.338 1.00 91.25 162 ALA A CA 1
ATOM 1207 C C . ALA A 1 162 ? 16.882 -2.390 -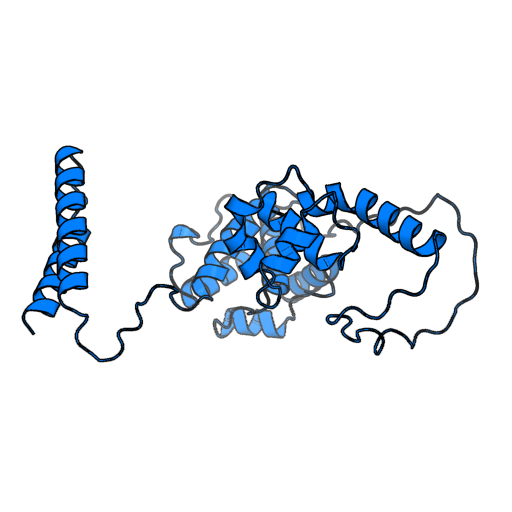0.569 1.00 91.25 162 ALA A C 1
ATOM 1209 O O . ALA A 1 162 ? 17.186 -2.769 -1.695 1.00 91.25 162 ALA A O 1
ATOM 1210 N N . LEU A 1 163 ? 15.631 -2.447 -0.095 1.00 90.56 163 LEU A N 1
ATOM 1211 C CA . LEU A 1 163 ? 14.503 -2.982 -0.857 1.00 90.56 163 LEU A CA 1
ATOM 1212 C C . LEU A 1 163 ? 14.068 -2.043 -1.992 1.00 90.56 163 LEU A C 1
ATOM 1214 O O . LEU A 1 163 ? 13.867 -2.488 -3.117 1.00 90.56 163 LEU A O 1
ATOM 1218 N N . ASN A 1 164 ? 13.911 -0.746 -1.709 1.00 91.44 164 ASN A N 1
ATOM 1219 C CA . ASN A 1 164 ? 13.531 0.250 -2.708 1.00 91.44 164 ASN A CA 1
ATOM 1220 C C . ASN A 1 164 ? 14.107 1.638 -2.358 1.00 91.44 164 ASN A C 1
ATOM 1222 O O . ASN A 1 164 ? 13.517 2.368 -1.554 1.00 91.44 164 ASN A O 1
ATOM 1226 N N . PRO A 1 165 ? 15.219 2.060 -2.990 1.00 89.44 165 PRO A N 1
ATOM 1227 C CA . PRO A 1 165 ? 15.845 3.355 -2.721 1.00 89.44 165 PRO A CA 1
ATOM 1228 C C . PRO A 1 165 ? 14.920 4.557 -2.964 1.00 89.44 165 PRO A C 1
ATOM 1230 O O . PRO A 1 165 ? 14.999 5.541 -2.229 1.00 89.44 165 PRO A O 1
ATOM 1233 N N . GLY A 1 166 ? 14.027 4.472 -3.957 1.00 89.19 166 GLY A N 1
ATOM 1234 C CA . GLY A 1 166 ? 13.080 5.539 -4.307 1.00 89.19 166 GLY A CA 1
ATOM 1235 C C . GLY A 1 166 ? 11.886 5.648 -3.353 1.00 89.19 166 GLY A C 1
ATOM 1236 O O . GLY A 1 166 ? 11.203 6.670 -3.331 1.00 89.19 166 GLY A O 1
ATOM 1237 N N . ALA A 1 167 ? 11.650 4.619 -2.537 1.00 91.25 167 ALA A N 1
ATOM 1238 C CA . ALA A 1 167 ? 10.572 4.560 -1.554 1.00 91.25 167 ALA A CA 1
ATOM 1239 C C . ALA A 1 167 ? 11.084 4.286 -0.129 1.00 91.25 167 ALA A C 1
ATOM 1241 O O . ALA A 1 167 ? 10.340 3.806 0.730 1.00 91.25 167 ALA A O 1
ATOM 1242 N N . ALA A 1 168 ? 12.354 4.602 0.136 1.00 89.88 168 ALA A N 1
ATOM 1243 C CA . ALA A 1 168 ? 12.974 4.379 1.431 1.00 89.88 168 ALA A CA 1
ATOM 1244 C C . ALA A 1 168 ? 12.269 5.190 2.528 1.00 89.88 168 ALA A C 1
ATOM 1246 O O . ALA A 1 168 ? 12.001 6.386 2.379 1.00 89.88 168 ALA A O 1
ATOM 1247 N N . CYS A 1 169 ? 11.999 4.553 3.668 1.00 90.50 169 CYS A N 1
ATOM 1248 C CA . CYS A 1 169 ? 11.349 5.231 4.777 1.00 90.50 169 CYS A CA 1
ATOM 1249 C C . CYS A 1 169 ? 12.393 5.970 5.624 1.00 90.50 169 CYS A C 1
ATOM 1251 O O . CYS A 1 169 ? 13.242 5.363 6.278 1.00 90.50 169 CYS A O 1
ATOM 1253 N N . CYS A 1 170 ? 12.340 7.302 5.619 1.00 91.19 170 CYS A N 1
ATOM 1254 C CA . CYS A 1 170 ? 13.246 8.126 6.409 1.00 91.19 170 CYS A CA 1
ATOM 1255 C C . CYS A 1 170 ? 13.000 7.954 7.916 1.00 91.19 170 CYS A C 1
ATOM 1257 O O . CYS A 1 170 ? 11.862 7.868 8.385 1.00 91.19 170 CYS A O 1
ATOM 1259 N N . ARG A 1 171 ? 14.076 8.007 8.712 1.00 89.12 171 ARG A N 1
ATOM 1260 C CA . ARG A 1 171 ? 13.999 7.907 10.179 1.00 89.12 171 ARG A CA 1
ATOM 1261 C C . ARG A 1 171 ? 13.113 8.981 10.819 1.00 89.12 171 ARG A C 1
ATOM 1263 O O . ARG A 1 171 ? 12.456 8.692 11.816 1.00 89.12 171 ARG A O 1
ATOM 1270 N N . SER A 1 172 ? 13.087 10.198 10.272 1.00 87.31 172 SER A N 1
ATOM 1271 C CA . SER A 1 172 ? 12.193 11.270 10.732 1.00 87.31 172 SER A CA 1
ATOM 1272 C C . SER A 1 172 ? 10.725 10.888 10.545 1.00 87.31 172 SER A C 1
ATOM 1274 O O . SER A 1 172 ? 9.958 10.967 11.496 1.00 87.31 172 SER A O 1
ATOM 1276 N N . THR A 1 173 ? 10.358 10.366 9.372 1.00 86.94 173 THR A N 1
ATOM 1277 C CA . THR A 1 173 ? 9.002 9.890 9.067 1.00 86.94 173 THR A CA 1
ATOM 1278 C C . THR A 1 173 ? 8.567 8.766 10.006 1.00 86.94 173 THR A C 1
ATOM 1280 O O . THR A 1 173 ? 7.455 8.800 10.528 1.00 86.94 173 THR A O 1
ATOM 1283 N N . LEU A 1 174 ? 9.447 7.798 10.282 1.00 86.50 174 LEU A N 1
ATOM 1284 C CA . LEU A 1 174 ? 9.172 6.742 11.264 1.00 86.50 174 LEU A CA 1
ATOM 1285 C C . LEU A 1 174 ? 9.020 7.299 12.681 1.00 86.50 174 LEU A C 1
ATOM 1287 O O . LEU A 1 174 ? 8.099 6.925 13.401 1.00 86.50 174 LEU A O 1
ATOM 1291 N N . SER A 1 175 ? 9.902 8.214 13.086 1.00 86.06 175 SER A N 1
ATOM 1292 C CA . SER A 1 175 ? 9.817 8.869 14.393 1.00 86.06 175 SER A CA 1
ATOM 1293 C C . SER A 1 175 ? 8.496 9.629 14.553 1.00 86.06 175 SER A C 1
ATOM 1295 O O . SER A 1 175 ? 7.846 9.510 15.593 1.00 86.06 175 SER A O 1
ATOM 1297 N N . ASP A 1 176 ? 8.067 10.356 13.524 1.00 86.62 176 ASP A N 1
ATOM 1298 C CA . ASP A 1 176 ? 6.805 11.096 13.507 1.00 86.62 176 ASP A CA 1
ATOM 1299 C C . ASP A 1 176 ? 5.592 10.157 13.539 1.00 86.62 176 ASP A C 1
ATOM 1301 O O . ASP A 1 176 ? 4.638 10.409 14.280 1.00 86.62 176 ASP A O 1
ATOM 1305 N N . ALA A 1 177 ? 5.639 9.039 12.813 1.00 82.88 177 ALA A N 1
ATOM 1306 C CA . ALA A 1 177 ? 4.588 8.027 12.850 1.00 82.88 177 ALA A CA 1
ATOM 1307 C C . ALA A 1 177 ? 4.430 7.417 14.251 1.00 82.88 177 ALA A C 1
ATOM 1309 O O . ALA A 1 177 ? 3.312 7.291 14.748 1.00 82.88 177 ALA A O 1
ATOM 1310 N N . LEU A 1 178 ? 5.542 7.096 14.917 1.00 84.12 178 LEU A N 1
ATOM 1311 C CA . LEU A 1 178 ? 5.532 6.427 16.221 1.00 84.12 178 LEU A CA 1
ATOM 1312 C C . LEU A 1 178 ? 5.250 7.365 17.401 1.00 84.12 178 LEU A C 1
ATOM 1314 O O . LEU A 1 178 ? 4.676 6.925 18.400 1.00 84.12 178 LEU A O 1
ATOM 1318 N N . ARG A 1 179 ? 5.680 8.632 17.321 1.00 85.75 179 ARG A N 1
ATOM 1319 C CA . ARG A 1 179 ? 5.518 9.619 18.406 1.00 85.75 179 ARG A CA 1
ATOM 1320 C C . ARG A 1 179 ? 4.267 10.470 18.253 1.00 85.75 179 ARG A C 1
ATOM 1322 O O . ARG A 1 179 ? 3.596 10.734 19.242 1.00 85.75 179 ARG A O 1
ATOM 1329 N N . LEU A 1 180 ? 3.986 10.918 17.032 1.00 82.44 180 LEU A N 1
ATOM 1330 C CA . LEU A 1 180 ? 2.929 11.889 16.741 1.00 82.44 180 LEU A CA 1
ATOM 1331 C C . LEU A 1 180 ? 1.715 11.244 16.060 1.00 82.44 180 LEU A C 1
ATOM 1333 O O . LEU A 1 180 ? 0.747 11.942 15.770 1.00 82.44 180 LEU A O 1
ATOM 1337 N N . GLY A 1 181 ? 1.770 9.943 15.752 1.00 82.06 181 GLY A N 1
ATOM 1338 C CA . GLY A 1 181 ? 0.722 9.260 14.991 1.00 82.06 181 GLY A CA 1
ATOM 1339 C C . GLY A 1 181 ? 0.632 9.723 13.532 1.00 82.06 181 GLY A C 1
ATOM 1340 O O . GLY A 1 181 ? -0.378 9.488 12.870 1.00 82.06 181 GLY A O 1
ATOM 1341 N N . LYS A 1 182 ? 1.665 10.405 13.016 1.00 86.19 182 LYS A N 1
ATOM 1342 C CA . LYS A 1 182 ? 1.695 10.931 11.645 1.00 86.19 182 LYS A CA 1
ATOM 1343 C C . LYS A 1 182 ? 2.116 9.840 10.667 1.00 86.19 182 LYS A C 1
ATOM 1345 O O . LYS A 1 182 ? 3.295 9.652 10.386 1.00 86.19 182 LYS A O 1
ATOM 1350 N N . ILE A 1 183 ? 1.134 9.103 10.167 1.00 87.81 183 ILE A N 1
ATOM 1351 C CA . ILE A 1 183 ? 1.353 7.999 9.231 1.00 87.81 183 ILE A CA 1
ATOM 1352 C C . ILE A 1 183 ? 1.906 8.535 7.892 1.00 87.81 183 ILE A C 1
ATOM 1354 O O . ILE A 1 183 ? 1.403 9.555 7.408 1.00 87.81 183 ILE A O 1
ATOM 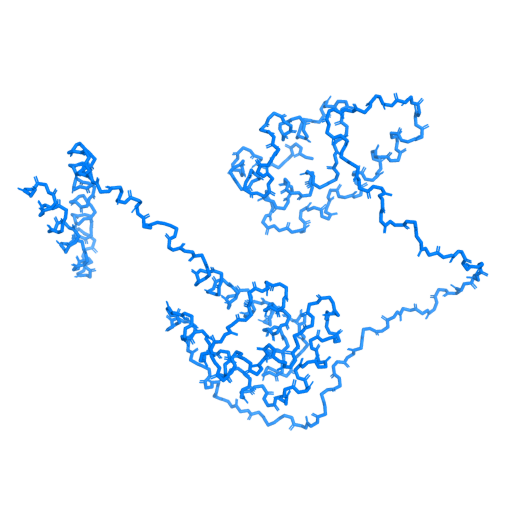1358 N N . PRO A 1 184 ? 2.883 7.851 7.259 1.00 87.94 184 PRO A N 1
ATOM 1359 C CA . PRO A 1 184 ? 3.306 8.149 5.894 1.00 87.94 184 PRO A CA 1
ATOM 1360 C C . PRO A 1 184 ? 2.115 8.271 4.935 1.00 87.94 184 PRO A C 1
ATOM 1362 O O . PRO A 1 184 ? 1.198 7.452 4.970 1.00 87.94 184 PRO A O 1
ATOM 1365 N N . THR A 1 185 ? 2.136 9.284 4.067 1.00 87.06 185 THR A N 1
ATOM 1366 C CA . THR A 1 185 ? 1.120 9.507 3.021 1.00 87.06 185 THR A CA 1
ATOM 1367 C C . THR A 1 185 ? 1.512 8.903 1.677 1.00 87.06 185 THR A C 1
ATOM 1369 O O . THR A 1 185 ? 0.648 8.646 0.846 1.00 87.06 185 THR A O 1
ATOM 1372 N N . SER A 1 186 ? 2.802 8.669 1.449 1.00 92.81 186 SER A N 1
ATOM 1373 C CA . SER A 1 186 ? 3.288 8.039 0.227 1.00 92.81 186 SER A CA 1
ATOM 1374 C C . SER A 1 186 ? 3.009 6.540 0.262 1.00 92.81 186 SER A C 1
ATOM 1376 O O . SER A 1 186 ? 3.444 5.828 1.168 1.00 92.81 186 SER A O 1
ATOM 1378 N N . GLU A 1 187 ? 2.273 6.074 -0.739 1.00 93.75 187 GLU A N 1
ATOM 1379 C CA . GLU A 1 187 ? 1.912 4.670 -0.901 1.00 93.75 187 GLU A CA 1
ATOM 1380 C C . GLU A 1 187 ? 3.127 3.762 -1.156 1.00 93.75 187 GLU A C 1
ATOM 1382 O O . GLU A 1 187 ? 3.244 2.748 -0.460 1.00 93.75 187 GLU A O 1
ATOM 1387 N N . PRO A 1 188 ? 4.083 4.131 -2.034 1.00 94.56 188 PRO A N 1
ATOM 1388 C CA . PRO A 1 188 ? 5.333 3.389 -2.175 1.00 94.56 188 PRO A CA 1
ATOM 1389 C C . PRO A 1 188 ? 6.093 3.244 -0.852 1.00 94.56 188 PRO A C 1
ATOM 1391 O O . PRO A 1 188 ? 6.570 2.155 -0.528 1.00 94.56 188 PRO A O 1
ATOM 1394 N N . ILE A 1 189 ? 6.165 4.319 -0.055 1.00 94.38 189 ILE A N 1
ATOM 1395 C CA . ILE A 1 189 ? 6.881 4.303 1.231 1.00 94.38 189 ILE A CA 1
ATOM 1396 C C . ILE A 1 189 ? 6.175 3.382 2.228 1.00 94.38 189 ILE A C 1
ATOM 1398 O O . ILE A 1 189 ? 6.834 2.589 2.897 1.00 94.38 189 ILE A O 1
ATOM 1402 N N . MET A 1 190 ? 4.843 3.464 2.330 1.00 95.50 190 MET A N 1
ATOM 1403 C CA . MET A 1 190 ? 4.075 2.602 3.234 1.00 95.50 190 MET A CA 1
ATOM 1404 C C . MET A 1 190 ? 4.185 1.125 2.841 1.00 95.50 190 MET A C 1
ATOM 1406 O O . MET A 1 190 ? 4.407 0.278 3.701 1.00 95.50 190 MET A O 1
ATOM 1410 N N . THR A 1 191 ? 4.090 0.826 1.546 1.00 95.56 191 THR A N 1
ATOM 1411 C CA . THR A 1 191 ? 4.220 -0.542 1.025 1.00 95.56 191 THR A CA 1
ATOM 1412 C C . THR A 1 191 ? 5.590 -1.124 1.366 1.00 95.56 191 THR A C 1
ATOM 1414 O O . THR A 1 191 ? 5.672 -2.182 1.983 1.00 95.56 191 THR A O 1
ATOM 1417 N N . THR A 1 192 ? 6.663 -0.393 1.047 1.00 94.69 192 THR A N 1
ATOM 1418 C CA . THR A 1 192 ? 8.047 -0.811 1.333 1.00 94.69 192 THR A CA 1
ATOM 1419 C C . THR A 1 192 ? 8.272 -1.011 2.833 1.00 94.69 192 THR A C 1
ATOM 1421 O O . THR A 1 192 ? 8.894 -1.988 3.245 1.00 94.69 192 THR A O 1
ATOM 1424 N N . LEU A 1 193 ? 7.735 -0.113 3.666 1.00 95.62 193 LEU A N 1
ATOM 1425 C CA . LEU A 1 193 ? 7.807 -0.229 5.120 1.00 95.62 193 LEU A CA 1
ATOM 1426 C C . LEU A 1 193 ? 7.120 -1.505 5.625 1.00 95.62 193 LEU A C 1
ATOM 1428 O O . LEU A 1 193 ? 7.723 -2.254 6.388 1.00 95.62 193 LEU A O 1
ATOM 1432 N N . LEU A 1 194 ? 5.882 -1.762 5.199 1.00 95.06 194 LEU A N 1
ATOM 1433 C CA . LEU A 1 194 ? 5.122 -2.939 5.621 1.00 95.06 194 LEU A CA 1
ATOM 1434 C C . LEU A 1 194 ? 5.787 -4.244 5.172 1.00 95.06 194 LEU A C 1
ATOM 1436 O O . LEU A 1 194 ? 5.897 -5.157 5.985 1.00 95.06 194 LEU A O 1
ATOM 1440 N N . MET A 1 195 ? 6.303 -4.309 3.939 1.00 93.94 195 MET A N 1
ATOM 1441 C CA . MET A 1 195 ? 7.046 -5.481 3.456 1.00 93.94 195 MET A CA 1
ATOM 1442 C C . MET A 1 195 ? 8.255 -5.789 4.341 1.00 93.94 195 MET A C 1
ATOM 1444 O O . MET A 1 195 ? 8.438 -6.932 4.744 1.00 93.94 195 MET A O 1
ATOM 1448 N N . VAL A 1 196 ? 9.053 -4.773 4.693 1.00 94.81 196 VAL A N 1
ATOM 1449 C CA . VAL A 1 196 ? 10.214 -4.944 5.582 1.00 94.81 196 VAL A CA 1
ATOM 1450 C C . VAL A 1 196 ? 9.794 -5.417 6.974 1.00 94.81 196 VAL A C 1
ATOM 1452 O O . VAL A 1 196 ? 10.445 -6.293 7.539 1.00 94.81 196 VAL A O 1
ATOM 1455 N N . LEU A 1 197 ? 8.718 -4.857 7.533 1.00 93.81 197 LEU A N 1
ATOM 1456 C CA . LEU A 1 197 ? 8.247 -5.228 8.869 1.00 93.81 197 LEU A CA 1
ATOM 1457 C C . LEU A 1 197 ? 7.702 -6.659 8.906 1.00 93.81 197 LEU A C 1
ATOM 1459 O O . LEU A 1 197 ? 8.089 -7.418 9.790 1.00 93.81 197 LEU A O 1
ATOM 1463 N N . PHE A 1 198 ? 6.863 -7.050 7.945 1.00 93.19 198 PHE A N 1
ATOM 1464 C CA . PHE A 1 198 ? 6.333 -8.414 7.870 1.00 93.19 198 PHE A CA 1
ATOM 1465 C C . PHE A 1 198 ? 7.432 -9.442 7.588 1.00 93.19 198 PHE A C 1
ATOM 1467 O O . PHE A 1 198 ? 7.491 -10.459 8.271 1.00 93.19 198 PHE A O 1
ATOM 1474 N N . ALA A 1 199 ? 8.356 -9.147 6.668 1.00 90.81 199 ALA A N 1
ATOM 1475 C CA . ALA A 1 199 ? 9.511 -10.003 6.395 1.00 90.81 199 ALA A CA 1
ATOM 1476 C C . ALA A 1 199 ? 10.367 -10.243 7.647 1.00 90.81 199 ALA A C 1
ATOM 1478 O O . ALA A 1 199 ? 10.798 -11.365 7.904 1.00 90.81 199 ALA A O 1
ATOM 1479 N N . ALA A 1 200 ? 10.585 -9.196 8.450 1.00 91.38 200 ALA A N 1
ATOM 1480 C CA . ALA A 1 200 ? 11.336 -9.301 9.694 1.00 91.38 200 ALA A CA 1
ATOM 1481 C C . ALA A 1 200 ? 10.596 -10.113 10.768 1.00 91.38 200 ALA A C 1
ATOM 1483 O O . ALA A 1 200 ? 11.225 -10.936 11.424 1.00 91.38 200 ALA A O 1
ATOM 1484 N N . ILE A 1 201 ? 9.281 -9.918 10.927 1.00 89.00 201 ILE A N 1
ATOM 1485 C CA . ILE A 1 201 ? 8.455 -10.661 11.898 1.00 89.00 201 ILE A CA 1
ATOM 1486 C C . ILE A 1 201 ? 8.429 -12.156 11.563 1.00 89.00 201 ILE A C 1
ATOM 1488 O O . ILE A 1 201 ? 8.675 -12.990 12.434 1.00 89.00 201 ILE A O 1
ATOM 1492 N N . ASP A 1 202 ? 8.179 -12.487 10.298 1.00 85.44 202 ASP A N 1
ATOM 1493 C CA . ASP A 1 202 ? 8.084 -13.875 9.840 1.00 85.44 202 ASP A CA 1
ATOM 1494 C C . ASP A 1 202 ? 9.469 -14.510 9.609 1.00 85.44 202 ASP A C 1
ATOM 1496 O O . ASP A 1 202 ? 9.576 -15.719 9.402 1.00 85.44 202 ASP A O 1
ATOM 1500 N N . ASN A 1 203 ? 10.540 -13.710 9.688 1.00 88.50 203 ASN A N 1
ATOM 1501 C CA . ASN A 1 203 ? 11.919 -14.098 9.397 1.00 88.50 203 ASN A CA 1
ATOM 1502 C C . ASN A 1 203 ? 12.058 -14.764 8.012 1.00 88.50 203 ASN A C 1
ATOM 1504 O O . ASN A 1 203 ? 12.665 -15.829 7.860 1.00 88.50 203 ASN A O 1
ATOM 1508 N N . VAL A 1 204 ? 11.466 -14.125 7.003 1.00 87.38 204 VAL A N 1
ATOM 1509 C CA . VAL A 1 204 ? 11.439 -14.566 5.600 1.00 87.38 204 VAL A CA 1
ATOM 1510 C C . VAL A 1 204 ? 11.873 -13.442 4.664 1.00 87.38 204 VAL A C 1
ATOM 1512 O O . VAL A 1 204 ? 12.018 -12.287 5.061 1.00 87.38 204 VAL A O 1
ATOM 1515 N N . GLU A 1 205 ? 12.082 -13.770 3.390 1.00 84.69 205 GLU A N 1
ATOM 1516 C CA . GLU A 1 205 ? 12.335 -12.759 2.367 1.00 84.69 205 GLU A CA 1
ATOM 1517 C C . GLU A 1 205 ? 11.067 -11.920 2.083 1.00 84.69 205 GLU A C 1
ATOM 1519 O O . GLU A 1 205 ? 9.944 -12.439 2.122 1.00 84.69 205 GLU A O 1
ATOM 1524 N N . PRO A 1 206 ? 11.220 -10.618 1.777 1.00 82.38 206 PRO A N 1
ATOM 1525 C CA . PRO A 1 206 ? 10.104 -9.690 1.599 1.00 82.38 206 PRO A CA 1
ATOM 1526 C C . PRO A 1 206 ? 9.269 -9.985 0.355 1.00 82.38 206 PRO A C 1
ATOM 1528 O O . PRO A 1 206 ? 8.133 -9.529 0.272 1.00 82.38 206 PRO A O 1
ATOM 1531 N N . ASP A 1 207 ? 9.814 -10.751 -0.589 1.00 82.44 207 ASP A N 1
ATOM 1532 C CA . ASP A 1 207 ? 9.140 -11.137 -1.828 1.00 82.44 207 ASP A CA 1
ATOM 1533 C C . ASP A 1 207 ? 8.309 -12.425 -1.699 1.00 82.44 207 ASP A C 1
ATOM 1535 O O . ASP A 1 207 ? 7.750 -12.924 -2.668 1.00 82.44 207 ASP A O 1
ATOM 1539 N N . THR A 1 208 ? 8.204 -12.990 -0.494 1.00 84.12 208 THR A N 1
ATOM 1540 C CA . THR A 1 208 ? 7.364 -14.171 -0.277 1.00 84.12 208 THR A CA 1
ATOM 1541 C C . THR A 1 208 ? 5.876 -13.836 -0.404 1.00 84.12 208 THR A C 1
ATOM 1543 O O . THR A 1 208 ? 5.410 -12.799 0.077 1.00 84.12 208 THR A O 1
ATOM 1546 N N . ASP A 1 209 ? 5.098 -14.759 -0.980 1.00 82.25 209 ASP A N 1
ATOM 1547 C CA . ASP A 1 209 ? 3.647 -14.601 -1.170 1.00 82.25 209 ASP A CA 1
ATOM 1548 C C . ASP A 1 209 ? 2.910 -14.230 0.125 1.00 82.25 209 ASP A C 1
ATOM 1550 O O . ASP A 1 209 ? 1.976 -13.426 0.101 1.00 82.25 209 ASP A O 1
ATOM 1554 N N . SER A 1 210 ? 3.353 -14.776 1.264 1.00 81.69 210 SER A N 1
ATOM 1555 C CA . SER A 1 210 ? 2.807 -14.460 2.590 1.00 81.69 210 SER A CA 1
ATOM 1556 C C . SER A 1 210 ? 2.983 -12.979 2.937 1.00 81.69 210 SER A C 1
ATOM 1558 O O . SER A 1 210 ? 2.007 -12.288 3.246 1.00 81.69 210 SER A O 1
ATOM 1560 N N . VAL A 1 211 ? 4.207 -12.454 2.802 1.00 86.56 211 VAL A N 1
ATOM 1561 C CA . VAL A 1 211 ? 4.526 -11.045 3.080 1.00 86.56 211 VAL A CA 1
ATOM 1562 C C . VAL A 1 211 ? 3.805 -10.122 2.104 1.00 86.56 211 VAL A C 1
ATOM 1564 O O . VAL A 1 211 ? 3.220 -9.114 2.517 1.00 86.56 211 VAL A O 1
ATOM 1567 N N . GLN A 1 212 ? 3.778 -10.474 0.816 1.00 87.31 212 GLN A N 1
ATOM 1568 C CA . GLN A 1 212 ? 3.051 -9.703 -0.191 1.00 87.31 212 GLN A CA 1
ATOM 1569 C C . GLN A 1 212 ? 1.540 -9.692 0.084 1.00 87.31 212 GLN A C 1
ATOM 1571 O O . GLN A 1 212 ? 0.871 -8.668 -0.097 1.00 87.31 212 GLN A O 1
ATOM 1576 N N . HIS A 1 213 ? 0.967 -10.817 0.518 1.00 84.50 213 HIS A N 1
ATOM 1577 C CA . HIS A 1 213 ? -0.441 -10.904 0.890 1.00 84.50 213 HIS A CA 1
ATOM 1578 C C . HIS A 1 213 ? -0.751 -10.034 2.114 1.00 84.50 213 HIS A C 1
ATOM 1580 O O . HIS A 1 213 ? -1.628 -9.169 2.030 1.00 84.50 213 HIS A O 1
ATOM 1586 N N . ALA A 1 214 ? 0.003 -10.184 3.206 1.00 84.56 214 ALA A N 1
ATOM 1587 C CA . ALA A 1 214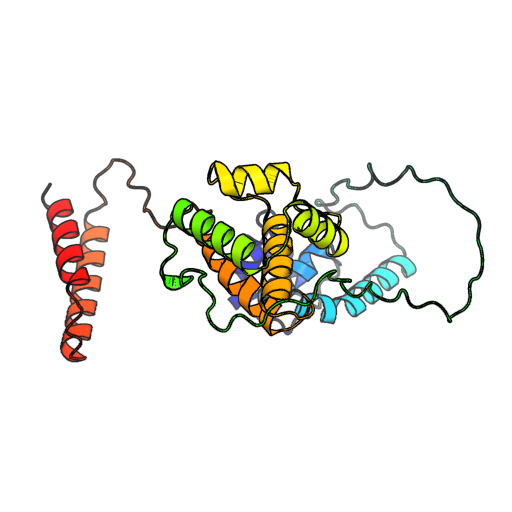 ? -0.154 -9.378 4.418 1.00 84.56 214 ALA A CA 1
ATOM 1588 C C . ALA A 1 214 ? -0.023 -7.872 4.122 1.00 84.56 214 ALA A C 1
ATOM 1590 O O . ALA A 1 214 ? -0.870 -7.071 4.531 1.00 84.56 214 ALA A O 1
ATOM 1591 N N . THR A 1 215 ? 0.969 -7.497 3.309 1.00 90.94 215 THR A N 1
ATOM 1592 C CA . THR A 1 215 ? 1.160 -6.121 2.831 1.00 90.94 215 THR A CA 1
ATOM 1593 C C . THR A 1 215 ? -0.066 -5.619 2.075 1.00 90.94 215 THR A C 1
ATOM 1595 O O . THR A 1 215 ? -0.569 -4.540 2.384 1.00 90.94 215 THR A O 1
ATOM 1598 N N . ARG A 1 216 ? -0.609 -6.390 1.121 1.00 89.50 216 ARG A N 1
ATOM 1599 C CA . ARG A 1 216 ? -1.810 -5.992 0.361 1.00 89.50 216 ARG A CA 1
ATOM 1600 C C . ARG A 1 216 ? -3.028 -5.778 1.261 1.00 89.50 216 ARG A C 1
ATOM 1602 O O . ARG A 1 216 ? -3.773 -4.818 1.042 1.00 89.50 216 ARG A O 1
ATOM 1609 N N . VAL A 1 217 ? -3.227 -6.634 2.264 1.00 87.44 217 VAL A N 1
ATOM 1610 C CA . VAL A 1 217 ? -4.340 -6.509 3.222 1.00 87.44 217 VAL A CA 1
ATOM 1611 C C . VAL A 1 217 ? -4.185 -5.238 4.062 1.00 87.44 217 VAL A C 1
ATOM 1613 O O . VAL A 1 217 ? -5.108 -4.421 4.104 1.00 87.44 217 VAL A O 1
ATOM 1616 N N . ALA A 1 218 ? -3.009 -5.011 4.650 1.00 89.94 218 ALA A N 1
ATOM 1617 C CA . ALA A 1 218 ? -2.729 -3.808 5.436 1.00 89.94 218 ALA A CA 1
ATOM 1618 C C . ALA A 1 218 ? -2.832 -2.522 4.591 1.00 89.94 218 ALA A C 1
ATOM 1620 O O . ALA A 1 218 ? -3.410 -1.526 5.035 1.00 89.94 218 ALA A O 1
ATOM 1621 N N . MET A 1 219 ? -2.356 -2.554 3.342 1.00 94.25 219 MET A N 1
ATOM 1622 C CA . MET A 1 219 ? -2.470 -1.434 2.404 1.00 94.25 219 MET A CA 1
ATOM 1623 C C . MET A 1 219 ? -3.922 -1.105 2.055 1.00 94.25 219 MET A C 1
ATOM 1625 O O . MET A 1 219 ? -4.253 0.071 1.915 1.00 94.25 219 MET A O 1
ATOM 1629 N N . ARG A 1 220 ? -4.815 -2.099 1.952 1.00 90.56 220 ARG A N 1
ATOM 1630 C CA . ARG A 1 220 ? -6.248 -1.854 1.712 1.00 90.56 220 ARG A CA 1
ATOM 1631 C C . ARG A 1 220 ? -6.874 -1.042 2.848 1.00 90.56 220 ARG A C 1
ATOM 1633 O O . ARG A 1 220 ? -7.551 -0.055 2.571 1.00 90.56 220 ARG A O 1
ATOM 1640 N N . VAL A 1 221 ? -6.589 -1.414 4.098 1.00 89.44 221 VAL A N 1
ATOM 1641 C CA . VAL A 1 221 ? -7.050 -0.682 5.292 1.00 89.44 221 VAL A CA 1
ATOM 1642 C C . VAL A 1 221 ? -6.447 0.722 5.328 1.00 89.44 221 VAL A C 1
ATOM 1644 O O . VAL A 1 221 ? -7.145 1.711 5.527 1.00 89.44 221 VAL A O 1
ATOM 1647 N N . TRP A 1 222 ? -5.147 0.852 5.071 1.00 92.94 222 TRP A N 1
ATOM 1648 C CA . TRP A 1 222 ? -4.505 2.163 5.032 1.00 92.94 222 TRP A CA 1
ATOM 1649 C C . TRP A 1 222 ? -5.112 3.088 3.964 1.00 92.94 222 TRP A C 1
ATOM 1651 O O . TRP A 1 222 ? -5.385 4.258 4.247 1.00 92.94 222 TRP A O 1
ATOM 1661 N N . ARG A 1 223 ? -5.376 2.572 2.753 1.00 91.62 223 ARG A N 1
ATOM 1662 C CA . ARG A 1 223 ? -6.022 3.336 1.673 1.00 91.62 223 ARG A CA 1
ATOM 1663 C C . ARG A 1 223 ? -7.432 3.772 2.072 1.00 91.62 223 ARG A C 1
ATOM 1665 O O . ARG A 1 223 ? -7.755 4.945 1.885 1.00 91.62 223 ARG A O 1
ATOM 1672 N N . SER A 1 224 ? -8.235 2.895 2.684 1.00 88.81 224 SER A N 1
ATOM 1673 C CA . SER A 1 224 ? -9.591 3.256 3.126 1.00 88.81 224 SER A CA 1
ATOM 1674 C C . SER A 1 224 ? -9.593 4.330 4.216 1.00 88.81 224 SER A C 1
ATOM 1676 O O . SER A 1 224 ? -10.483 5.170 4.240 1.00 88.81 224 SER A O 1
ATOM 1678 N N . LEU A 1 225 ? -8.578 4.361 5.086 1.00 86.81 225 LEU A N 1
ATOM 1679 C CA . LEU A 1 225 ? -8.428 5.407 6.108 1.00 86.81 225 LEU A CA 1
ATOM 1680 C C . LEU A 1 225 ? -7.955 6.755 5.545 1.00 86.81 225 LEU A C 1
ATOM 1682 O O . LEU A 1 225 ? -8.088 7.790 6.206 1.00 86.81 225 LEU A O 1
ATOM 1686 N N . ARG A 1 226 ? -7.321 6.750 4.368 1.00 83.69 226 ARG A N 1
ATOM 1687 C CA . ARG A 1 226 ? -6.843 7.963 3.691 1.00 83.69 226 ARG A CA 1
ATOM 1688 C C . ARG A 1 226 ? -7.890 8.585 2.796 1.00 83.69 226 ARG A C 1
ATOM 1690 O O . ARG A 1 226 ? -7.896 9.810 2.677 1.00 83.69 226 ARG A O 1
ATOM 1697 N N . GLN A 1 227 ? -8.729 7.765 2.177 1.00 75.38 227 GLN A N 1
ATOM 1698 C CA . GLN A 1 227 ? -9.855 8.277 1.425 1.00 75.38 227 GLN A CA 1
ATOM 1699 C C . GLN A 1 227 ? -10.773 9.031 2.401 1.00 75.38 227 GLN A C 1
ATOM 1701 O O . GLN A 1 227 ? -11.128 8.484 3.449 1.00 75.38 227 GLN A O 1
ATOM 1706 N N . PRO A 1 228 ? -11.142 10.296 2.119 1.00 55.03 228 PRO A N 1
ATOM 1707 C CA . PRO A 1 228 ? -12.306 10.871 2.782 1.00 55.03 228 PRO A CA 1
ATOM 1708 C C . PRO A 1 228 ? -13.471 9.901 2.547 1.00 55.03 228 PRO A C 1
ATOM 1710 O O . PRO A 1 228 ? -13.487 9.288 1.478 1.00 55.03 228 PRO A O 1
ATOM 1713 N N . PRO A 1 229 ? -14.396 9.708 3.508 1.00 55.75 229 PRO A N 1
ATOM 1714 C CA . PRO A 1 229 ? -15.491 8.750 3.375 1.00 55.75 229 PRO A CA 1
ATOM 1715 C C . PRO A 1 229 ? -16.190 8.982 2.037 1.00 55.75 229 PRO A C 1
ATOM 1717 O O . PRO A 1 229 ? -16.950 9.935 1.863 1.00 55.75 229 PRO A O 1
ATOM 1720 N N . THR A 1 230 ? -15.843 8.155 1.054 1.00 48.78 230 THR A N 1
ATOM 1721 C CA . THR A 1 230 ? -16.284 8.316 -0.323 1.00 48.78 230 THR A CA 1
ATOM 1722 C C . THR A 1 230 ? -17.653 7.666 -0.330 1.00 48.78 230 THR A C 1
ATOM 1724 O O . THR A 1 230 ? -17.779 6.456 -0.485 1.00 48.78 230 THR A O 1
ATOM 1727 N N . GLY A 1 231 ? -18.650 8.456 0.067 1.00 44.06 231 GLY A N 1
ATOM 1728 C CA . GLY A 1 231 ? -19.961 7.956 0.464 1.00 44.06 231 GLY A CA 1
ATOM 1729 C C . GLY A 1 231 ? -20.616 8.686 1.636 1.00 44.06 231 GLY A C 1
ATOM 1730 O O . GLY A 1 231 ? -21.723 8.308 2.003 1.00 44.06 231 GLY A O 1
ATOM 1731 N N . ALA A 1 232 ? -20.024 9.745 2.204 1.00 34.56 232 ALA A N 1
ATOM 1732 C CA . ALA A 1 232 ? -20.894 10.764 2.783 1.00 34.56 232 ALA A CA 1
ATOM 1733 C C . ALA A 1 232 ? -21.629 11.402 1.593 1.00 34.56 232 ALA A C 1
ATOM 1735 O O . ALA A 1 232 ? -20.955 12.026 0.763 1.00 34.56 232 ALA A O 1
ATOM 1736 N N . PRO A 1 233 ? -22.958 11.225 1.429 1.00 40.00 233 PRO A N 1
ATOM 1737 C CA . PRO A 1 233 ? -23.675 12.074 0.500 1.00 40.00 233 PRO A CA 1
ATOM 1738 C C . PRO A 1 233 ? -23.314 13.496 0.902 1.00 40.00 233 PRO A C 1
ATOM 1740 O O . PRO A 1 233 ? -23.328 13.837 2.089 1.00 40.00 233 PRO A O 1
ATOM 1743 N N . VAL A 1 234 ? -22.930 14.307 -0.075 1.00 38.09 234 VAL A N 1
ATOM 1744 C CA . VAL A 1 234 ? -22.943 15.749 0.097 1.00 38.09 234 VAL A CA 1
ATOM 1745 C C . VAL A 1 234 ? -24.399 16.074 0.424 1.00 38.09 234 VAL A C 1
ATOM 1747 O O . VAL A 1 234 ? -25.222 16.253 -0.468 1.00 38.09 234 VAL A O 1
ATOM 1750 N N . LEU A 1 235 ? -24.740 16.076 1.716 1.00 40.16 235 LEU A N 1
ATOM 1751 C CA . LEU A 1 235 ? -25.845 16.843 2.255 1.00 40.16 235 LEU A CA 1
ATOM 1752 C C . LEU A 1 235 ? -25.419 18.289 2.027 1.00 40.16 235 LEU A C 1
ATOM 1754 O O . LEU A 1 235 ? -24.914 18.970 2.917 1.00 40.16 235 LEU A O 1
ATOM 1758 N N . ALA A 1 236 ? -25.560 18.729 0.775 1.00 36.88 236 ALA A N 1
ATOM 1759 C CA . ALA A 1 236 ? -25.833 20.116 0.501 1.00 36.88 236 ALA A CA 1
ATOM 1760 C C . ALA A 1 236 ? -26.952 20.478 1.473 1.00 36.88 236 ALA A C 1
ATOM 1762 O O . ALA A 1 236 ? -27.961 19.776 1.531 1.00 36.88 236 ALA A O 1
ATOM 1763 N N . ALA A 1 237 ? -26.708 21.481 2.308 1.00 38.97 237 ALA A N 1
ATOM 1764 C CA . ALA A 1 237 ? -27.702 22.028 3.207 1.00 38.97 237 ALA A CA 1
ATOM 1765 C C . ALA A 1 237 ? -28.946 22.391 2.380 1.00 38.97 237 ALA A C 1
ATOM 1767 O O . ALA A 1 237 ? -28.985 23.407 1.692 1.00 38.97 237 ALA A O 1
ATOM 1768 N N . GLY A 1 238 ? -29.910 21.480 2.383 1.00 50.47 238 GLY A N 1
ATOM 1769 C CA . GLY A 1 238 ? -31.110 21.497 1.570 1.00 50.47 238 GLY A CA 1
ATOM 1770 C C . GLY A 1 238 ? -31.839 20.168 1.782 1.00 50.47 238 GLY A C 1
ATOM 1771 O O . GLY A 1 238 ? -31.188 19.120 1.770 1.00 50.47 238 GLY A O 1
ATOM 1772 N N . PRO A 1 239 ? -33.157 20.178 2.037 1.00 54.62 239 PRO A N 1
ATOM 1773 C CA . PRO A 1 239 ? -33.909 18.947 2.235 1.00 54.62 239 PRO A CA 1
ATOM 1774 C C . PRO A 1 239 ? -33.760 18.073 0.987 1.00 54.62 239 PRO A C 1
ATOM 1776 O O . PRO A 1 239 ? -33.975 18.532 -0.138 1.00 54.62 239 PRO A O 1
ATOM 1779 N N . ALA A 1 240 ? -33.334 16.822 1.175 1.00 55.28 240 ALA A N 1
ATOM 1780 C CA . ALA A 1 240 ? -33.244 15.872 0.076 1.00 55.28 240 ALA A CA 1
ATOM 1781 C C . ALA A 1 240 ? -34.624 15.771 -0.597 1.00 55.28 240 ALA A C 1
ATOM 1783 O O . ALA A 1 240 ? -35.634 15.703 0.107 1.00 55.28 240 ALA A O 1
ATOM 1784 N N . PRO A 1 241 ? -34.706 15.771 -1.939 1.00 62.47 241 PRO A N 1
ATOM 1785 C CA . PRO A 1 241 ? -35.992 15.763 -2.613 1.00 62.47 241 PRO A CA 1
ATOM 1786 C C . PRO A 1 241 ? -36.773 14.508 -2.201 1.00 62.47 241 PRO A C 1
ATOM 1788 O O . PRO A 1 241 ? -36.315 13.378 -2.390 1.00 62.47 241 PRO A O 1
ATOM 1791 N N . GLU A 1 242 ? -37.970 14.731 -1.654 1.00 67.12 242 GLU A N 1
ATOM 1792 C CA . GLU A 1 242 ? -38.929 13.741 -1.147 1.00 67.12 242 GLU A CA 1
ATOM 1793 C C . GLU A 1 242 ? -39.010 12.414 -1.942 1.00 67.12 242 GLU A C 1
ATOM 1795 O O . GLU A 1 242 ? -39.026 11.346 -1.316 1.00 67.12 242 GLU A O 1
ATOM 1800 N N . PRO A 1 243 ? -39.004 12.395 -3.297 1.00 72.00 243 PRO A N 1
ATOM 1801 C CA . PRO A 1 243 ? -39.039 11.141 -4.055 1.00 72.00 243 PRO 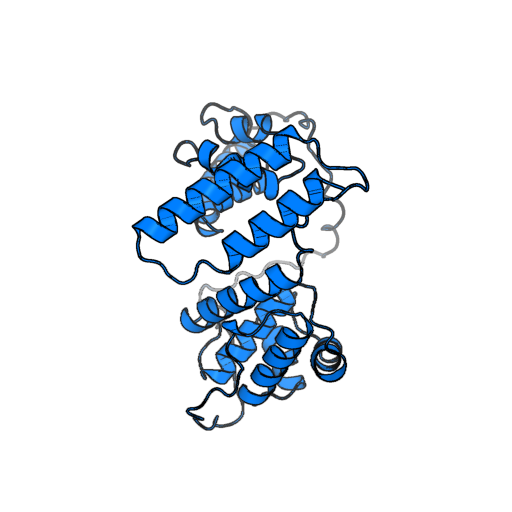A CA 1
ATOM 1802 C C . PRO A 1 243 ? -37.831 10.222 -3.815 1.00 72.00 243 PRO A C 1
ATOM 1804 O O . PRO A 1 243 ? -37.977 8.999 -3.897 1.00 72.00 243 PRO A O 1
ATOM 1807 N N . ILE A 1 244 ? -36.651 10.768 -3.506 1.00 69.38 244 ILE A N 1
ATOM 1808 C CA . ILE A 1 244 ? -35.440 9.978 -3.229 1.00 69.38 244 ILE A CA 1
ATOM 1809 C C . ILE A 1 244 ? -35.548 9.320 -1.850 1.00 69.38 244 ILE A C 1
ATOM 1811 O O . ILE A 1 244 ? -35.287 8.123 -1.719 1.00 69.38 244 ILE A O 1
ATOM 1815 N N . LEU A 1 245 ? -36.018 10.065 -0.844 1.00 68.81 245 LEU A N 1
ATOM 1816 C CA . LEU A 1 245 ? -36.229 9.555 0.514 1.00 68.81 245 LEU A CA 1
ATOM 1817 C C . LEU A 1 245 ? -37.302 8.456 0.546 1.00 68.81 245 LEU A C 1
ATOM 1819 O O . LEU A 1 245 ? -37.095 7.407 1.160 1.00 68.81 245 LEU A O 1
ATOM 1823 N N . ARG A 1 246 ? -38.410 8.629 -0.189 1.00 73.69 246 ARG A N 1
ATOM 1824 C CA . ARG A 1 246 ? -39.456 7.596 -0.307 1.00 73.69 246 ARG A CA 1
ATOM 1825 C C . ARG A 1 246 ? -38.945 6.315 -0.980 1.00 73.69 246 ARG A C 1
ATOM 1827 O O . ARG A 1 246 ? -39.284 5.220 -0.531 1.00 73.69 246 ARG A O 1
ATOM 1834 N N . ARG A 1 247 ? -38.099 6.423 -2.014 1.00 72.94 247 ARG A N 1
ATOM 1835 C CA . ARG A 1 247 ? -37.467 5.251 -2.658 1.00 72.94 247 ARG A CA 1
ATOM 1836 C C . ARG A 1 247 ? -36.488 4.537 -1.725 1.00 72.94 247 ARG A C 1
ATOM 1838 O O . ARG A 1 247 ? -36.521 3.310 -1.653 1.00 72.94 247 ARG A O 1
ATOM 1845 N N . ALA A 1 248 ? -35.667 5.284 -0.986 1.00 73.00 248 ALA A N 1
ATOM 1846 C CA . ALA A 1 248 ? -34.733 4.720 -0.011 1.00 73.00 248 ALA A CA 1
ATOM 1847 C C . ALA A 1 248 ? -35.464 3.977 1.122 1.00 73.00 248 ALA A C 1
ATOM 1849 O O . ALA A 1 248 ? -35.078 2.864 1.480 1.00 73.00 248 ALA A O 1
ATOM 1850 N N . LEU A 1 249 ? -36.570 4.537 1.625 1.00 78.06 249 LEU A N 1
ATOM 1851 C CA . LEU A 1 249 ? -37.429 3.866 2.605 1.00 78.06 249 LEU A CA 1
ATOM 1852 C C . LEU A 1 249 ? -38.052 2.577 2.055 1.00 78.06 249 LEU A C 1
ATOM 1854 O O . LEU A 1 249 ? -38.077 1.570 2.761 1.00 78.06 249 LEU A O 1
ATOM 1858 N N . GLY A 1 250 ? -38.508 2.577 0.799 1.00 76.19 250 GLY A N 1
ATOM 1859 C CA . GLY A 1 250 ? -39.036 1.374 0.147 1.00 76.19 250 GLY A CA 1
ATOM 1860 C C . GLY A 1 250 ? -37.992 0.260 0.016 1.00 76.19 250 GLY A C 1
ATOM 1861 O O . GLY A 1 250 ? -38.279 -0.896 0.326 1.00 76.19 250 GLY A O 1
ATOM 1862 N N . ALA A 1 251 ? -36.762 0.608 -0.375 1.00 76.94 251 ALA A N 1
ATOM 1863 C CA . ALA A 1 251 ? -35.660 -0.348 -0.490 1.00 76.94 251 ALA A CA 1
ATOM 1864 C C . ALA A 1 251 ? -35.258 -0.941 0.873 1.00 76.94 251 ALA A C 1
ATOM 1866 O O . ALA A 1 251 ? -35.051 -2.150 0.984 1.00 76.94 251 ALA A O 1
ATOM 1867 N N . LEU A 1 252 ? -35.212 -0.115 1.925 1.00 77.56 252 LEU A N 1
ATOM 1868 C CA . LEU A 1 252 ? -34.907 -0.565 3.286 1.00 77.56 252 LEU A CA 1
ATOM 1869 C C . LEU A 1 252 ? -36.007 -1.454 3.875 1.00 77.56 252 LEU A C 1
ATOM 1871 O O . LEU A 1 252 ? -35.690 -2.434 4.546 1.00 77.56 252 LEU A O 1
ATOM 1875 N N . ALA A 1 253 ? -37.280 -1.156 3.608 1.00 76.06 253 ALA A N 1
ATOM 1876 C CA . ALA A 1 253 ? -38.397 -1.997 4.039 1.00 76.06 253 ALA A CA 1
ATOM 1877 C C . ALA A 1 253 ? -38.375 -3.372 3.348 1.00 76.06 253 ALA A C 1
ATOM 1879 O O . ALA A 1 253 ? -38.604 -4.399 3.987 1.00 76.06 253 ALA A O 1
ATOM 1880 N N . HIS A 1 254 ? -38.032 -3.412 2.056 1.00 76.62 254 HIS A N 1
ATOM 1881 C CA . HIS A 1 254 ? -37.833 -4.670 1.336 1.00 76.62 254 HIS A CA 1
ATOM 1882 C C . HIS A 1 254 ? -36.655 -5.481 1.888 1.00 76.62 254 HIS A C 1
ATOM 1884 O O . HIS A 1 254 ? -36.781 -6.695 2.062 1.00 76.62 254 HIS A O 1
ATOM 1890 N N . ALA A 1 255 ? -35.531 -4.826 2.190 1.00 75.44 255 ALA A N 1
ATOM 1891 C CA . ALA A 1 255 ? -34.359 -5.474 2.773 1.00 75.44 255 ALA A CA 1
ATOM 1892 C C . ALA A 1 255 ? -34.647 -6.040 4.175 1.00 75.44 255 ALA A C 1
ATOM 1894 O O . ALA A 1 255 ? -34.236 -7.157 4.483 1.00 75.44 255 ALA A O 1
ATOM 1895 N N . GLU A 1 256 ? -35.409 -5.319 5.000 1.00 76.38 256 GLU A N 1
ATOM 1896 C CA . GLU A 1 256 ? -35.836 -5.786 6.322 1.00 76.38 256 GLU A CA 1
ATOM 1897 C C . GLU A 1 256 ? -36.770 -7.001 6.227 1.00 76.38 256 GLU A C 1
ATOM 1899 O O . GLU A 1 256 ? -36.561 -8.001 6.914 1.00 76.38 256 GLU A O 1
ATOM 1904 N N . GLN A 1 257 ? -37.754 -6.974 5.321 1.00 77.06 257 GLN A N 1
ATOM 1905 C CA . GLN A 1 257 ? -38.632 -8.125 5.085 1.00 77.06 257 GLN A CA 1
ATOM 1906 C C . GLN A 1 257 ? -37.864 -9.346 4.562 1.00 77.06 257 GLN A C 1
ATOM 1908 O O . GLN A 1 257 ? -38.167 -10.477 4.951 1.00 77.06 257 GLN A O 1
ATOM 1913 N N . ALA A 1 258 ? -36.869 -9.139 3.696 1.00 76.56 258 ALA A N 1
ATOM 1914 C CA . ALA A 1 258 ? -36.006 -10.210 3.208 1.00 76.56 258 ALA A CA 1
ATOM 1915 C C . ALA A 1 258 ? -35.149 -10.806 4.340 1.00 76.56 258 ALA A C 1
ATOM 1917 O O . ALA A 1 258 ? -35.082 -12.028 4.471 1.00 76.56 258 ALA A O 1
ATOM 1918 N N . ALA A 1 259 ? -34.568 -9.963 5.200 1.00 74.25 259 ALA A N 1
ATOM 1919 C CA . ALA A 1 259 ? -33.794 -10.396 6.364 1.00 74.25 259 ALA A CA 1
ATOM 1920 C C . ALA A 1 259 ? -34.654 -11.168 7.381 1.00 74.25 259 ALA A C 1
ATOM 1922 O O . ALA A 1 259 ? -34.234 -12.217 7.875 1.00 74.25 259 ALA A O 1
ATOM 1923 N N . ALA A 1 260 ? -35.886 -10.711 7.626 1.00 73.62 260 ALA A N 1
ATOM 1924 C CA . ALA A 1 260 ? -36.838 -11.389 8.502 1.00 73.62 260 ALA A CA 1
ATOM 1925 C C . ALA A 1 260 ? -37.235 -12.777 7.968 1.00 73.62 260 ALA A C 1
ATOM 1927 O O . ALA A 1 260 ? -37.257 -13.745 8.728 1.00 73.62 260 ALA A O 1
ATOM 1928 N N . ARG A 1 261 ? -37.486 -12.906 6.656 1.00 77.12 261 ARG A N 1
ATOM 1929 C CA . ARG A 1 261 ? -37.754 -14.208 6.009 1.00 77.12 261 ARG A CA 1
ATOM 1930 C C . ARG A 1 261 ? -36.554 -15.148 6.063 1.00 77.12 261 ARG A C 1
ATOM 1932 O O . ARG A 1 261 ? -36.740 -16.353 6.182 1.00 77.12 261 ARG A O 1
ATOM 1939 N N . ALA A 1 262 ? -35.342 -14.603 6.010 1.00 80.00 262 ALA A N 1
ATOM 1940 C CA . ALA A 1 262 ? -34.103 -15.362 6.149 1.00 80.00 262 ALA A CA 1
ATOM 1941 C C . ALA A 1 262 ? -33.789 -15.763 7.607 1.00 80.00 262 ALA A C 1
ATOM 1943 O O . ALA A 1 262 ? -32.753 -16.372 7.858 1.00 80.00 262 ALA A O 1
ATOM 1944 N N . GLY A 1 263 ? -34.648 -15.419 8.578 1.00 80.75 263 GLY A N 1
ATOM 1945 C CA . GLY A 1 263 ? -34.432 -15.718 9.997 1.00 80.75 263 GLY A CA 1
ATOM 1946 C C . GLY A 1 263 ? -33.276 -14.934 10.623 1.00 80.75 263 GLY A C 1
ATOM 1947 O O . GLY A 1 263 ? -32.823 -15.276 11.716 1.00 80.75 263 GLY A O 1
ATOM 1948 N N . ASN A 1 264 ? -32.794 -13.888 9.946 1.00 74.56 264 ASN A N 1
ATOM 1949 C CA . ASN A 1 264 ? -31.625 -13.136 10.364 1.00 74.56 264 ASN A CA 1
ATOM 1950 C C . ASN A 1 264 ? -32.037 -12.083 11.404 1.00 74.56 264 ASN A C 1
ATOM 1952 O O . ASN A 1 264 ? -32.629 -11.056 11.071 1.00 74.56 264 ASN A O 1
ATOM 1956 N N . ARG A 1 265 ? -31.784 -12.375 12.685 1.00 57.97 265 ARG A N 1
ATOM 1957 C CA . ARG A 1 265 ? -32.187 -11.524 13.822 1.00 57.97 265 ARG A CA 1
ATOM 1958 C C . ARG A 1 265 ? -31.295 -10.289 14.012 1.00 57.97 265 ARG A C 1
ATOM 1960 O O . ARG A 1 265 ? -31.670 -9.399 14.771 1.00 57.97 265 ARG A O 1
ATOM 1967 N N . ASP A 1 266 ? -30.190 -10.185 13.275 1.00 54.41 266 ASP A N 1
ATOM 1968 C CA . ASP A 1 266 ? -29.215 -9.089 13.365 1.00 54.41 266 ASP A CA 1
ATOM 1969 C C . ASP A 1 266 ? -29.544 -7.896 12.446 1.00 54.41 266 ASP A C 1
ATOM 1971 O O . ASP A 1 266 ? -28.660 -7.242 11.892 1.00 54.41 266 ASP A O 1
ATOM 1975 N N . ALA A 1 267 ? -30.824 -7.531 12.328 1.00 56.53 267 ALA A N 1
ATOM 1976 C CA . ALA A 1 267 ? -31.262 -6.346 11.584 1.00 56.53 267 ALA A CA 1
ATOM 1977 C C . ALA A 1 267 ? -31.464 -5.037 12.407 1.00 56.53 267 ALA A C 1
ATOM 1979 O O . ALA A 1 267 ? -32.192 -4.165 11.922 1.00 56.53 267 ALA A O 1
ATOM 1980 N N . PRO A 1 268 ? -30.864 -4.792 13.601 1.00 57.75 268 PRO A N 1
ATOM 1981 C CA . PRO A 1 268 ? -31.150 -3.566 14.357 1.00 57.75 268 PRO A CA 1
ATOM 1982 C C . PRO A 1 268 ? -30.672 -2.292 13.635 1.00 57.75 268 PRO A C 1
ATOM 1984 O O . PRO A 1 268 ? -31.222 -1.214 13.859 1.00 57.75 268 PRO A O 1
ATOM 1987 N N . GLY A 1 269 ? -29.710 -2.406 12.710 1.00 61.19 269 GLY A N 1
ATOM 1988 C CA . GLY A 1 269 ? -29.253 -1.285 11.883 1.00 61.19 269 GLY A CA 1
ATOM 1989 C C . GLY A 1 269 ? -30.288 -0.791 10.864 1.00 61.19 269 GLY A C 1
ATOM 1990 O O . GLY A 1 269 ? -30.323 0.403 10.567 1.00 61.19 269 GLY A O 1
ATOM 1991 N N . LEU A 1 270 ? -31.170 -1.667 10.362 1.00 68.38 270 LEU A N 1
ATOM 1992 C CA . LEU A 1 270 ? -32.148 -1.319 9.320 1.00 68.38 270 LEU A CA 1
ATOM 1993 C C . LEU A 1 270 ? -33.326 -0.520 9.887 1.00 68.38 270 LEU A C 1
ATOM 1995 O O . LEU A 1 270 ? -33.704 0.505 9.319 1.00 68.38 270 LEU A O 1
ATOM 1999 N N . ALA A 1 271 ? -33.846 -0.928 11.046 1.00 69.69 271 ALA A N 1
ATOM 2000 C CA . ALA A 1 271 ? -34.893 -0.186 11.747 1.00 69.69 271 ALA A CA 1
ATOM 2001 C C . ALA A 1 271 ? -34.404 1.205 12.197 1.00 69.69 271 ALA A C 1
ATOM 2003 O O . ALA A 1 271 ? -35.140 2.191 12.112 1.00 69.69 271 ALA A O 1
ATOM 2004 N N . HIS A 1 272 ? -33.140 1.309 12.626 1.00 70.94 272 HIS A N 1
ATOM 2005 C CA . HIS A 1 272 ? -32.524 2.589 12.976 1.00 70.94 272 HIS A CA 1
ATOM 2006 C C . HIS A 1 272 ? -32.372 3.509 11.752 1.00 70.94 272 HIS A C 1
ATOM 2008 O O . HIS A 1 272 ? -32.751 4.678 11.818 1.00 70.94 272 HIS A O 1
ATOM 2014 N N . ALA A 1 273 ? -31.920 2.971 10.613 1.00 70.56 273 ALA A N 1
ATOM 2015 C CA . ALA A 1 273 ? -31.819 3.715 9.357 1.00 70.56 273 ALA A CA 1
ATOM 2016 C C . ALA A 1 273 ? -33.188 4.210 8.845 1.00 70.56 273 ALA A C 1
ATOM 2018 O O . ALA A 1 273 ? -33.302 5.351 8.397 1.00 70.56 273 ALA A O 1
ATOM 2019 N N . GLN A 1 274 ? -34.246 3.397 8.963 1.00 72.81 274 GLN A N 1
ATOM 2020 C CA . GLN A 1 274 ? -35.609 3.812 8.605 1.00 72.81 274 GLN A CA 1
ATOM 2021 C C . GLN A 1 274 ? -36.142 4.936 9.501 1.00 72.81 274 GLN A C 1
ATOM 2023 O O . GLN A 1 274 ? -36.816 5.835 8.998 1.00 72.81 274 GLN A O 1
ATOM 2028 N N . ARG A 1 275 ? -35.851 4.905 10.811 1.00 74.81 275 ARG A N 1
ATOM 2029 C CA . ARG A 1 275 ? -36.261 5.971 11.740 1.00 74.81 275 ARG A CA 1
ATOM 2030 C C . ARG A 1 275 ? -35.618 7.305 11.351 1.00 74.81 275 ARG A C 1
ATOM 2032 O O . ARG A 1 275 ? -36.344 8.266 11.138 1.00 74.81 275 ARG A O 1
ATOM 2039 N N . ILE A 1 276 ? -34.300 7.320 11.140 1.00 72.00 276 ILE A N 1
ATOM 2040 C CA . ILE A 1 276 ? -33.561 8.528 10.728 1.00 72.00 276 ILE A CA 1
ATOM 2041 C C . ILE A 1 276 ? -34.128 9.108 9.423 1.00 72.00 276 ILE A C 1
ATOM 2043 O O . ILE A 1 276 ? -34.335 10.312 9.316 1.00 72.00 276 ILE A O 1
ATOM 2047 N N . LEU A 1 277 ? -34.427 8.261 8.433 1.00 70.38 277 LEU A N 1
ATOM 2048 C CA . LEU A 1 277 ? -34.972 8.719 7.150 1.00 70.38 277 LEU A CA 1
ATOM 2049 C C . LEU A 1 277 ? -36.416 9.233 7.238 1.00 70.38 277 LEU A C 1
ATOM 2051 O O . LEU A 1 277 ? -36.790 10.096 6.449 1.00 70.38 277 LEU A O 1
ATOM 2055 N N . ARG A 1 278 ? -37.231 8.722 8.172 1.00 74.38 278 ARG A N 1
ATOM 2056 C CA . ARG A 1 278 ? -38.577 9.262 8.433 1.00 74.38 278 ARG A CA 1
ATOM 2057 C C . ARG A 1 278 ? -38.517 10.608 9.142 1.00 74.38 278 ARG A C 1
ATOM 2059 O O . ARG A 1 278 ? -39.273 11.499 8.771 1.00 74.38 278 ARG A O 1
ATOM 2066 N N . ASP A 1 279 ? -37.605 10.770 10.094 1.00 74.56 279 ASP A N 1
ATOM 2067 C CA . ASP A 1 279 ? -37.425 12.038 10.807 1.00 74.56 279 ASP A CA 1
ATOM 2068 C C . ASP A 1 279 ? -36.987 13.157 9.839 1.00 74.56 279 ASP A C 1
ATOM 2070 O O . ASP A 1 279 ? -37.451 14.287 9.949 1.00 74.56 279 ASP A O 1
ATOM 2074 N N . LEU A 1 280 ? -36.195 12.816 8.812 1.00 66.50 280 LEU A N 1
ATOM 2075 C CA . LEU A 1 280 ? -35.791 13.719 7.721 1.00 66.50 280 LEU A CA 1
ATOM 2076 C C . LEU A 1 280 ? -36.900 14.046 6.697 1.00 66.50 280 LEU A C 1
ATOM 2078 O O . LEU A 1 280 ? -36.694 14.913 5.855 1.00 66.50 280 LEU A O 1
ATOM 2082 N N . LEU A 1 281 ? -38.035 13.337 6.716 1.00 66.19 281 LEU A N 1
ATOM 2083 C CA . LEU A 1 281 ? -39.194 13.603 5.847 1.00 66.19 281 LEU A CA 1
ATOM 2084 C C . LEU A 1 281 ? -40.262 14.476 6.520 1.00 66.19 281 LEU A C 1
ATOM 2086 O O . LEU A 1 281 ? -41.109 15.029 5.823 1.00 66.19 281 LEU A O 1
ATOM 2090 N N . VAL A 1 282 ? -40.277 14.525 7.856 1.00 68.56 282 VAL A N 1
ATOM 2091 C CA . VAL A 1 282 ? -41.293 15.239 8.651 1.00 68.56 282 VAL A CA 1
ATOM 2092 C C . VAL A 1 282 ? -40.791 16.611 9.125 1.00 68.56 282 VAL A C 1
ATOM 2094 O O . VAL A 1 282 ? -41.618 17.468 9.436 1.00 68.56 282 VAL A O 1
ATOM 2097 N N . GLY A 1 283 ? -39.469 16.820 9.179 1.00 53.62 283 GLY A N 1
ATOM 2098 C CA . GLY A 1 283 ? -38.827 18.107 9.488 1.00 53.62 283 GLY A CA 1
ATOM 2099 C C . GLY A 1 283 ? -38.559 18.953 8.253 1.00 53.62 283 GLY A C 1
ATOM 2100 O O . GLY A 1 283 ? -38.751 20.184 8.359 1.00 53.62 283 GLY A O 1
#